Protein AF-A0A1Q3B4V0-F1 (afdb_monomer)

Secondary structure (DSSP, 8-state):
-HHHHHHHHHTT-PPPHHHHHHHHHHTS-GGGHHHHHHHHHHS-TTT--HHHHHHHHHHHHHHHHHHHHHHHHHHHHHHHHHHHHHHHHHHHHHHHH----PPP---S--PPPBPTTT--BS--GGG-HHHHHHHHHHHHHHSSTTSS-----------------------GGG--------------HHHHHHHHHHHHHHHHHHHHHHHHHHHHHHHHHHHHHHHHHHHHHHHHHHHHHHHHHHHHHHHHHHHHHHHHHHHHHHHHHHHHHHHHHHHHHHHHHHHHHHHHHHHHHHTSPPTT---STT------

Structure (mmCIF, N/CA/C/O backbone):
data_AF-A0A1Q3B4V0-F1
#
_entry.id   AF-A0A1Q3B4V0-F1
#
loop_
_atom_site.group_PDB
_atom_site.id
_atom_site.type_symbol
_atom_site.label_atom_id
_atom_site.label_alt_id
_atom_site.label_comp_id
_atom_site.label_asym_id
_atom_site.label_entity_id
_atom_site.label_seq_id
_atom_site.pdbx_PDB_ins_code
_atom_site.Cartn_x
_atom_site.Cartn_y
_atom_site.Cartn_z
_atom_site.occupancy
_atom_site.B_iso_or_equiv
_atom_site.auth_seq_id
_atom_site.auth_comp_id
_atom_site.auth_asym_id
_atom_site.auth_atom_id
_atom_site.pdbx_PDB_model_num
ATOM 1 N N . LEU A 1 1 ? -10.890 -3.762 -3.004 1.00 59.53 1 LEU A N 1
ATOM 2 C CA . LEU A 1 1 ? -12.228 -3.570 -3.620 1.00 59.53 1 LEU A CA 1
ATOM 3 C C . LEU A 1 1 ? -13.335 -4.124 -2.730 1.00 59.53 1 LEU A C 1
ATOM 5 O O . LEU A 1 1 ? -14.134 -3.330 -2.264 1.00 59.53 1 LEU A O 1
ATOM 9 N N . THR A 1 2 ? -13.318 -5.411 -2.382 1.00 61.09 2 THR A N 1
ATOM 10 C CA . THR A 1 2 ? -14.276 -6.068 -1.464 1.00 61.09 2 THR A CA 1
ATOM 11 C C . THR A 1 2 ? -14.479 -5.337 -0.129 1.00 61.09 2 THR A C 1
ATOM 13 O O . THR A 1 2 ? -15.616 -5.094 0.262 1.00 61.09 2 THR A O 1
ATOM 16 N N . THR A 1 3 ? -13.410 -4.876 0.529 1.00 64.12 3 THR A N 1
ATOM 17 C CA . THR A 1 3 ? -13.496 -4.108 1.791 1.00 64.12 3 THR A CA 1
ATOM 18 C C . THR A 1 3 ? -14.194 -2.753 1.626 1.00 64.12 3 THR A C 1
ATOM 20 O O . THR A 1 3 ? -14.969 -2.344 2.488 1.00 64.12 3 THR A O 1
ATOM 23 N N . ILE A 1 4 ? -13.966 -2.076 0.496 1.00 63.94 4 ILE A N 1
ATOM 24 C CA . ILE A 1 4 ? -14.553 -0.764 0.166 1.00 63.94 4 ILE A CA 1
ATOM 25 C C . ILE A 1 4 ? -16.027 -0.931 -0.227 1.00 63.94 4 ILE A C 1
ATOM 27 O O . ILE A 1 4 ? -16.887 -0.167 0.194 1.00 63.94 4 ILE A O 1
ATOM 31 N N . THR A 1 5 ? -16.356 -1.970 -0.996 1.00 62.16 5 THR A N 1
ATOM 32 C CA . THR A 1 5 ? -17.739 -2.266 -1.389 1.00 62.16 5 THR A CA 1
ATOM 33 C C . THR A 1 5 ? -18.596 -2.675 -0.186 1.00 62.16 5 THR A C 1
ATOM 35 O O . THR A 1 5 ? -19.752 -2.271 -0.101 1.00 62.16 5 THR A O 1
ATOM 38 N N . ASN A 1 6 ? -18.033 -3.419 0.772 1.00 65.56 6 ASN A N 1
ATOM 39 C CA . ASN A 1 6 ? -18.737 -3.821 1.994 1.00 65.56 6 ASN A CA 1
ATOM 40 C C . ASN A 1 6 ? -18.972 -2.641 2.948 1.00 65.56 6 ASN A C 1
ATOM 42 O O . ASN A 1 6 ? -20.070 -2.487 3.475 1.00 65.56 6 ASN A O 1
ATOM 46 N N . SER A 1 7 ? -17.985 -1.756 3.107 1.00 63.72 7 SER A N 1
ATOM 47 C CA . SER A 1 7 ? -18.151 -0.525 3.895 1.00 63.72 7 SER A CA 1
ATOM 48 C C . SER A 1 7 ? -19.153 0.451 3.259 1.00 63.72 7 SER A C 1
ATOM 50 O O . SER A 1 7 ? -19.937 1.066 3.974 1.00 63.72 7 SER A O 1
ATOM 52 N N . LEU A 1 8 ? -19.223 0.531 1.924 1.00 59.25 8 LEU A N 1
ATOM 53 C CA . LEU A 1 8 ? -20.238 1.326 1.214 1.00 59.25 8 LEU A CA 1
ATOM 54 C C . LEU A 1 8 ? -21.662 0.756 1.339 1.00 59.25 8 LEU A C 1
ATOM 56 O O . LEU A 1 8 ? -22.613 1.529 1.462 1.00 59.25 8 LEU A O 1
ATOM 60 N N . LYS A 1 9 ? -21.818 -0.575 1.366 1.00 64.94 9 LYS A N 1
ATOM 61 C CA . LYS A 1 9 ? -23.112 -1.228 1.638 1.00 64.94 9 LYS A CA 1
ATOM 62 C C . LYS A 1 9 ? -23.627 -0.913 3.047 1.00 64.94 9 LYS A C 1
ATOM 64 O O . LYS A 1 9 ? -24.813 -0.637 3.198 1.00 64.94 9 LYS A O 1
ATOM 69 N N . ASN A 1 10 ? -22.737 -0.861 4.040 1.00 64.75 10 ASN A N 1
ATOM 70 C CA . ASN A 1 10 ? -23.080 -0.473 5.416 1.00 64.75 10 ASN A CA 1
ATOM 71 C C . ASN A 1 10 ? -23.517 1.001 5.539 1.00 64.75 10 ASN A C 1
ATOM 73 O O . ASN A 1 10 ? -24.200 1.360 6.491 1.00 64.75 10 ASN A O 1
ATOM 77 N N . LEU A 1 11 ? -23.174 1.843 4.557 1.00 69.44 11 LEU A N 1
ATOM 78 C CA . LEU A 1 11 ? -23.573 3.254 4.450 1.00 69.44 11 LEU A CA 1
ATOM 79 C C . LEU A 1 11 ? -24.862 3.459 3.619 1.00 69.44 11 LEU A C 1
ATOM 81 O O . LEU A 1 11 ? -25.113 4.562 3.135 1.00 69.44 11 LEU A O 1
ATOM 85 N N . ALA A 1 12 ? -25.656 2.399 3.410 1.00 58.06 12 ALA A N 1
ATOM 86 C CA . ALA A 1 12 ? -26.905 2.379 2.631 1.00 58.06 12 ALA A CA 1
ATOM 87 C C . ALA A 1 12 ? -26.779 2.766 1.139 1.00 58.06 12 ALA A C 1
ATOM 89 O O . ALA A 1 12 ? -27.782 2.986 0.462 1.00 58.06 12 ALA A O 1
ATOM 90 N N . LYS A 1 13 ? -25.560 2.802 0.582 1.00 63.62 13 LYS A N 1
ATOM 91 C CA . LYS A 1 13 ? -25.323 2.995 -0.857 1.00 63.62 13 LYS A CA 1
ATOM 92 C C . LYS A 1 13 ? -24.984 1.654 -1.507 1.00 63.62 13 LYS A C 1
ATOM 94 O O . LYS A 1 13 ? -23.824 1.243 -1.536 1.00 63.62 13 LYS A O 1
ATOM 99 N N . SER A 1 14 ? -25.990 0.959 -2.038 1.00 64.06 14 SER A N 1
ATOM 100 C CA . SER A 1 14 ? -25.775 -0.262 -2.822 1.00 64.06 14 SER A CA 1
ATOM 101 C C . SER A 1 14 ? -25.495 0.075 -4.286 1.00 64.06 14 SER A C 1
ATOM 103 O O . SER A 1 14 ? -26.326 0.696 -4.945 1.00 64.06 14 SER A O 1
ATOM 105 N N . TYR A 1 15 ? -24.354 -0.369 -4.806 1.00 72.12 15 TYR A N 1
ATOM 106 C CA . TYR A 1 15 ? -24.035 -0.266 -6.230 1.00 72.12 15 TYR A CA 1
ATOM 107 C C . TYR A 1 15 ? -24.471 -1.541 -6.963 1.00 72.12 15 TYR A C 1
ATOM 109 O O . TYR A 1 15 ? -24.133 -2.634 -6.494 1.00 72.12 15 TYR A O 1
ATOM 117 N N . PRO A 1 16 ? -25.175 -1.441 -8.104 1.00 80.56 16 PRO A N 1
ATOM 118 C CA . PRO A 1 16 ? -25.457 -2.602 -8.939 1.00 80.56 16 PRO A CA 1
ATOM 119 C C . PRO A 1 16 ? -24.158 -3.147 -9.551 1.00 80.56 16 PRO A C 1
ATOM 121 O O . PRO A 1 16 ? -23.232 -2.389 -9.856 1.00 80.56 16 PRO A O 1
ATOM 124 N N . ASN A 1 17 ? -24.087 -4.465 -9.764 1.00 79.31 17 ASN A N 1
ATOM 125 C CA . ASN A 1 17 ? -22.879 -5.147 -10.258 1.00 79.31 17 ASN A CA 1
ATOM 126 C C . ASN A 1 17 ? -22.325 -4.521 -11.548 1.00 79.31 17 ASN A C 1
ATOM 128 O O . ASN A 1 17 ? -21.118 -4.338 -11.679 1.00 79.31 17 ASN A O 1
ATOM 132 N N . GLN A 1 18 ? -23.209 -4.094 -12.448 1.00 82.62 18 GLN A N 1
ATOM 133 C CA . GLN A 1 18 ? -22.852 -3.418 -13.694 1.00 82.62 18 GLN A CA 1
ATOM 134 C C . GLN A 1 18 ? -22.050 -2.120 -13.475 1.00 82.62 18 GLN A C 1
ATOM 136 O O . GLN A 1 18 ? -21.115 -1.821 -14.221 1.00 82.62 18 GLN A O 1
ATOM 141 N N . GLU A 1 19 ? -22.388 -1.330 -12.452 1.00 81.19 19 GLU A N 1
ATOM 142 C CA . GLU A 1 19 ? -21.649 -0.104 -12.134 1.00 81.19 19 GLU A CA 1
ATOM 143 C C . GLU A 1 19 ? -20.285 -0.402 -11.516 1.00 81.19 19 GLU A C 1
ATOM 145 O O . GLU A 1 19 ? -19.311 0.290 -11.819 1.00 81.19 19 GLU A O 1
ATOM 150 N N . LEU A 1 20 ? -20.197 -1.446 -10.689 1.00 82.75 20 LEU A N 1
ATOM 151 C CA . LEU A 1 20 ? -18.931 -1.891 -10.110 1.00 82.75 20 LEU A CA 1
ATOM 152 C C . LEU A 1 20 ? -17.969 -2.366 -11.200 1.00 82.75 20 LEU A C 1
ATOM 154 O O . LEU A 1 20 ? -16.827 -1.913 -11.233 1.00 82.75 20 LEU A O 1
ATOM 158 N N . VAL A 1 21 ? -18.446 -3.195 -12.131 1.00 84.69 21 VAL A N 1
ATOM 159 C CA . VAL A 1 21 ? -17.671 -3.678 -13.284 1.00 84.69 21 VAL A CA 1
ATOM 160 C C . VAL A 1 21 ? -17.135 -2.502 -14.109 1.00 84.69 21 VAL A C 1
ATOM 162 O O . VAL A 1 21 ? -15.931 -2.414 -14.348 1.00 84.69 21 VAL A O 1
ATOM 165 N N . ARG A 1 22 ? -17.989 -1.530 -14.460 1.00 86.00 22 ARG A N 1
ATOM 166 C CA . ARG A 1 22 ? -17.574 -0.338 -15.223 1.00 86.00 22 ARG A CA 1
ATOM 167 C C . ARG A 1 22 ? -16.579 0.550 -14.482 1.00 86.00 22 ARG A C 1
ATOM 169 O O . ARG A 1 22 ? -15.702 1.133 -15.117 1.00 86.00 22 ARG A O 1
ATOM 176 N N . LYS A 1 23 ? -16.727 0.708 -13.163 1.00 86.31 23 LYS A N 1
ATOM 177 C CA . LYS A 1 23 ? -15.775 1.481 -12.351 1.00 86.31 23 LYS A CA 1
ATOM 178 C C . LYS A 1 23 ? -14.422 0.785 -12.274 1.00 86.31 23 LYS A C 1
ATOM 180 O O . LYS A 1 23 ? -13.410 1.453 -12.423 1.00 86.31 23 LYS A O 1
ATOM 185 N N . ILE A 1 24 ? -14.404 -0.536 -12.102 1.00 87.38 24 ILE A N 1
ATOM 186 C CA . ILE A 1 24 ? -13.163 -1.317 -12.063 1.00 87.38 24 ILE A CA 1
ATOM 187 C C . ILE A 1 24 ? -12.416 -1.197 -13.391 1.00 87.38 24 ILE A C 1
ATOM 189 O O . ILE A 1 24 ? -11.238 -0.858 -13.377 1.00 87.38 24 ILE A O 1
ATOM 193 N N . LEU A 1 25 ? -13.102 -1.390 -14.524 1.00 86.94 25 LEU A N 1
ATOM 194 C CA . LEU A 1 25 ? -12.487 -1.278 -15.851 1.00 86.94 25 LEU A CA 1
ATOM 195 C C . LEU A 1 25 ? -11.927 0.129 -16.120 1.00 86.94 25 LEU A C 1
ATOM 197 O O . LEU A 1 25 ? -10.823 0.255 -16.641 1.00 86.94 25 LEU A O 1
ATOM 201 N N . ARG A 1 26 ? -12.627 1.189 -15.686 1.00 87.69 26 ARG A N 1
ATOM 202 C CA . ARG A 1 26 ? -12.148 2.582 -15.799 1.00 87.69 26 ARG A CA 1
ATOM 203 C C . ARG A 1 26 ? -10.939 2.911 -14.924 1.00 87.69 26 ARG A C 1
ATOM 205 O O . ARG A 1 26 ? -10.230 3.867 -15.222 1.00 87.69 26 ARG A O 1
ATOM 212 N N . CYS A 1 27 ? -10.721 2.170 -13.842 1.00 88.31 27 CYS A N 1
ATOM 213 C CA . CYS A 1 27 ? -9.589 2.381 -12.942 1.00 88.31 27 CYS A CA 1
ATOM 214 C C . CYS A 1 27 ? -8.322 1.625 -13.374 1.00 88.31 27 CYS A C 1
ATOM 216 O O . CYS A 1 27 ? -7.297 1.755 -12.704 1.00 88.31 27 CYS A O 1
ATOM 218 N N . LEU A 1 28 ? -8.367 0.834 -14.454 1.00 89.44 28 LEU A N 1
ATOM 219 C CA . LEU A 1 28 ? -7.202 0.090 -14.929 1.00 89.44 28 LEU A CA 1
ATOM 220 C C . LEU A 1 28 ? -6.195 0.999 -15.671 1.00 89.44 28 LEU A C 1
ATOM 222 O O . LEU A 1 28 ? -6.599 1.952 -16.343 1.00 89.44 28 LEU A O 1
ATOM 226 N N . PRO A 1 29 ? -4.879 0.716 -15.584 1.00 88.56 29 PRO A N 1
ATOM 227 C CA . PRO A 1 29 ? -3.848 1.459 -16.312 1.00 88.56 29 PRO A CA 1
ATOM 228 C C . PRO A 1 29 ? -4.009 1.373 -17.837 1.00 88.56 29 PRO A C 1
ATOM 230 O O . PRO A 1 29 ? -4.532 0.394 -18.359 1.00 88.56 29 PRO A O 1
ATOM 233 N N . LYS A 1 30 ? -3.447 2.336 -18.582 1.00 87.38 30 LYS A N 1
ATOM 234 C CA . LYS A 1 30 ? -3.493 2.359 -20.064 1.00 87.38 30 LYS A CA 1
ATOM 235 C C . LYS A 1 30 ? -2.903 1.110 -20.737 1.00 87.38 30 LYS A C 1
ATOM 237 O O . LYS A 1 30 ? -3.297 0.767 -21.843 1.00 87.38 30 LYS A O 1
ATOM 242 N N . SER A 1 31 ? -1.981 0.402 -20.085 1.00 86.00 31 SER A N 1
ATOM 243 C CA . SER A 1 31 ? -1.453 -0.871 -20.598 1.00 86.00 31 SER A CA 1
ATOM 244 C C . SER A 1 31 ? -2.511 -1.980 -20.675 1.00 86.00 31 SER A C 1
ATOM 246 O O . SER A 1 31 ? -2.318 -2.960 -21.386 1.00 86.00 31 SER A O 1
ATOM 248 N N . TRP A 1 32 ? -3.646 -1.819 -19.989 1.00 91.62 32 TRP A N 1
ATOM 249 C CA . TRP A 1 32 ? -4.755 -2.770 -19.972 1.00 91.62 32 TRP A CA 1
ATOM 250 C C . TRP A 1 32 ? -5.828 -2.476 -21.019 1.00 91.62 32 TRP A C 1
ATOM 252 O O . TRP A 1 32 ? -6.762 -3.264 -21.145 1.00 91.62 32 TRP A O 1
ATOM 262 N N . THR A 1 33 ? -5.708 -1.389 -21.789 1.00 87.56 33 THR A N 1
ATOM 263 C CA . THR A 1 33 ? -6.709 -0.989 -22.789 1.00 87.56 33 THR A CA 1
ATOM 264 C C . THR A 1 33 ? -7.088 -2.119 -23.757 1.00 87.56 33 THR A C 1
ATOM 266 O O . THR A 1 33 ? -8.285 -2.359 -23.884 1.00 87.56 33 THR A O 1
ATOM 269 N N . PRO A 1 34 ? -6.154 -2.909 -24.334 1.00 89.38 34 PRO A N 1
ATOM 270 C CA . PRO A 1 34 ? -6.526 -4.024 -25.214 1.00 89.38 34 PRO A CA 1
ATOM 271 C C . PRO A 1 34 ? -7.389 -5.083 -24.514 1.00 89.38 34 PRO A C 1
ATOM 273 O O . PRO A 1 34 ? -8.316 -5.637 -25.100 1.00 89.38 34 PRO A O 1
ATOM 276 N N . LYS A 1 35 ? -7.110 -5.351 -23.232 1.00 87.50 35 LYS A N 1
ATOM 277 C CA . LYS A 1 35 ? -7.861 -6.325 -22.434 1.00 87.50 35 LYS A CA 1
ATOM 278 C C . LYS A 1 35 ? -9.234 -5.791 -22.031 1.00 87.50 35 LYS A C 1
ATOM 280 O O . LYS A 1 35 ? -10.185 -6.564 -22.007 1.00 87.50 35 LYS A O 1
ATOM 285 N N . VAL A 1 36 ? -9.334 -4.496 -21.725 1.00 88.94 36 VAL A N 1
ATOM 286 C CA . VAL A 1 36 ? -10.605 -3.818 -21.434 1.00 88.94 36 VAL A CA 1
ATOM 287 C C . VAL A 1 36 ? -11.505 -3.844 -22.667 1.00 88.94 36 VAL A C 1
ATOM 289 O O . VAL A 1 36 ? -12.625 -4.328 -22.560 1.00 88.94 36 VAL A O 1
ATOM 292 N N . THR A 1 37 ? -10.993 -3.449 -23.836 1.00 88.50 37 THR A N 1
ATOM 293 C CA . THR A 1 37 ? -11.736 -3.483 -25.105 1.00 88.50 37 THR A CA 1
ATOM 294 C C . THR A 1 37 ? -12.231 -4.891 -25.430 1.00 88.50 37 THR A C 1
ATOM 296 O O . THR A 1 37 ? -13.417 -5.077 -25.667 1.00 88.50 37 THR A O 1
ATOM 299 N N . ALA A 1 38 ? -11.378 -5.914 -25.310 1.00 88.44 38 ALA A N 1
ATOM 300 C CA . ALA A 1 38 ? -11.793 -7.298 -25.541 1.00 88.44 38 ALA A CA 1
ATOM 301 C C . ALA A 1 38 ? -12.885 -7.784 -24.564 1.00 88.44 38 ALA A C 1
ATOM 303 O O . ALA A 1 38 ? -13.716 -8.612 -24.926 1.00 88.44 38 ALA A O 1
ATOM 304 N N . ILE A 1 39 ? -12.892 -7.304 -23.314 1.00 87.31 39 ILE A N 1
ATOM 305 C CA . ILE A 1 39 ? -13.941 -7.638 -22.336 1.00 87.31 39 ILE A CA 1
ATOM 306 C C . ILE A 1 39 ? -15.250 -6.920 -22.678 1.00 87.31 39 ILE A C 1
ATOM 308 O O . ILE A 1 39 ? -16.308 -7.534 -22.565 1.00 87.31 39 ILE A O 1
ATOM 312 N N . GLU A 1 40 ? -15.174 -5.654 -23.090 1.00 86.69 40 GLU A N 1
ATOM 313 C CA . GLU A 1 40 ? -16.330 -4.851 -23.503 1.00 86.69 40 GLU A CA 1
ATOM 314 C C . GLU A 1 40 ? -16.964 -5.364 -24.805 1.00 86.69 40 GLU A C 1
ATOM 316 O O . GLU A 1 40 ? -18.181 -5.302 -24.945 1.00 86.69 40 GLU A O 1
ATOM 321 N N . GLU A 1 41 ? -16.167 -5.919 -25.722 1.00 86.62 41 GLU A N 1
ATOM 322 C CA . GLU A 1 41 ? -16.636 -6.515 -26.980 1.00 86.62 41 GLU A CA 1
ATOM 323 C C . GLU A 1 41 ? -17.196 -7.933 -26.802 1.00 86.62 41 GLU A C 1
ATOM 325 O O . GLU A 1 41 ? -18.166 -8.306 -27.457 1.00 86.62 41 GLU A O 1
ATOM 330 N N . ALA A 1 42 ? -16.592 -8.746 -25.928 1.00 84.44 42 ALA A N 1
ATOM 331 C CA . ALA A 1 42 ? -16.952 -10.159 -25.801 1.00 84.44 42 ALA A CA 1
ATOM 332 C C . ALA A 1 42 ? -18.094 -10.431 -24.812 1.00 84.44 42 ALA A C 1
ATOM 334 O O . ALA A 1 42 ? -18.656 -11.530 -24.829 1.00 84.44 42 ALA A O 1
ATOM 335 N N . LYS A 1 43 ? -18.390 -9.507 -23.885 1.00 82.31 43 LYS A N 1
ATOM 336 C CA . LYS A 1 43 ? -19.347 -9.750 -22.797 1.00 82.31 43 LYS A CA 1
ATOM 337 C C . LYS A 1 43 ? -20.181 -8.521 -22.458 1.00 82.31 43 LYS A C 1
ATOM 339 O O . LYS A 1 43 ? -19.656 -7.430 -22.254 1.00 82.31 43 LYS A O 1
ATOM 344 N N . ASP A 1 44 ? -21.472 -8.745 -22.230 1.00 81.94 44 ASP A N 1
ATOM 345 C CA . ASP A 1 44 ? -22.359 -7.723 -21.684 1.00 81.94 44 ASP A CA 1
ATOM 346 C C . ASP A 1 44 ? -21.999 -7.392 -20.226 1.00 81.94 44 ASP A C 1
ATOM 348 O O . ASP A 1 44 ? -22.110 -8.208 -19.307 1.00 81.94 44 ASP A O 1
ATOM 352 N N . LEU A 1 45 ? -21.596 -6.141 -19.985 1.00 79.44 45 LEU A N 1
ATOM 353 C CA . LEU A 1 45 ? -21.177 -5.662 -18.659 1.00 79.44 45 LEU A CA 1
ATOM 354 C C . LEU A 1 45 ? -22.307 -5.697 -17.609 1.00 79.44 45 LEU A C 1
ATOM 356 O O . LEU A 1 45 ? -22.037 -5.580 -16.415 1.00 79.44 45 LEU A O 1
ATOM 360 N N . SER A 1 46 ? -23.570 -5.806 -18.037 1.00 73.94 46 SER A N 1
ATOM 361 C CA . SER A 1 46 ? -24.746 -5.968 -17.167 1.00 73.94 46 SER A CA 1
ATOM 362 C C . SER A 1 46 ? -24.910 -7.385 -16.623 1.00 73.94 46 SER A C 1
ATOM 364 O O . SER A 1 46 ? -25.487 -7.540 -15.549 1.00 73.94 46 SER A O 1
ATOM 366 N N . THR A 1 47 ? -24.413 -8.402 -17.331 1.00 83.06 47 THR A N 1
ATOM 367 C CA . THR A 1 47 ? -24.594 -9.820 -16.980 1.00 83.06 47 THR A CA 1
ATOM 368 C C . THR A 1 47 ? -23.318 -10.471 -16.453 1.00 83.06 47 THR A C 1
ATOM 370 O O . THR A 1 47 ? -23.372 -11.589 -15.945 1.00 83.06 47 THR A O 1
ATOM 373 N N . LEU A 1 48 ? -22.171 -9.790 -16.551 1.00 82.06 48 LEU A N 1
ATOM 374 C CA . LEU A 1 48 ? -20.869 -10.308 -16.138 1.00 82.06 48 LEU A CA 1
ATOM 375 C C . LEU A 1 48 ? -20.748 -10.427 -14.602 1.00 82.06 48 LEU A C 1
ATOM 377 O O . LEU A 1 48 ? -20.770 -9.401 -13.912 1.00 82.06 48 LEU A O 1
ATOM 381 N N . PRO A 1 49 ? -20.539 -11.640 -14.047 1.00 85.88 49 PRO A N 1
ATOM 382 C CA . PRO A 1 49 ? -20.246 -11.813 -12.628 1.00 85.88 49 PRO A CA 1
ATOM 383 C C . PRO A 1 49 ? -18.906 -11.172 -12.258 1.00 85.88 49 PRO A C 1
ATOM 385 O O . PRO A 1 49 ? -17.911 -11.299 -12.982 1.00 85.88 49 PRO A O 1
ATOM 388 N N . LEU A 1 50 ? -18.862 -10.511 -11.102 1.00 83.06 50 LEU A N 1
ATOM 389 C CA . LEU A 1 50 ? -17.685 -9.771 -10.646 1.00 83.06 50 LEU A CA 1
ATOM 390 C C . LEU A 1 50 ? -16.483 -10.696 -10.410 1.00 83.06 50 LEU A C 1
ATOM 392 O O . LEU A 1 50 ? -15.346 -10.344 -10.720 1.00 83.06 50 LEU A O 1
ATOM 396 N N . GLU A 1 51 ? -16.738 -11.898 -9.909 1.00 82.69 51 GLU A N 1
ATOM 397 C CA . GLU A 1 51 ? -15.740 -12.934 -9.657 1.00 82.69 51 GLU A CA 1
ATOM 398 C C . GLU A 1 51 ? -15.066 -13.369 -10.961 1.00 82.69 51 GLU A C 1
ATOM 400 O O . GLU A 1 51 ? -13.847 -13.538 -11.015 1.00 82.69 51 GLU A O 1
ATOM 405 N N . GLN A 1 52 ? -15.844 -13.478 -12.042 1.00 85.62 52 GLN A N 1
ATOM 406 C CA . GLN A 1 52 ? -15.327 -13.846 -13.356 1.00 85.62 52 GLN A CA 1
ATOM 407 C C . GLN A 1 52 ? -14.462 -12.726 -13.955 1.00 85.62 52 GLN A C 1
ATOM 409 O O . GLN A 1 52 ? -13.431 -13.007 -14.571 1.00 85.62 52 GLN A O 1
ATOM 414 N N . LEU A 1 53 ? -14.851 -11.461 -13.752 1.00 88.44 53 LEU A N 1
ATOM 415 C CA . LEU A 1 53 ? -14.041 -10.305 -14.145 1.00 88.44 53 LEU A CA 1
ATOM 416 C C . LEU A 1 53 ? -12.706 -10.291 -13.392 1.00 88.44 53 LEU A C 1
ATOM 418 O O . LEU A 1 53 ? -11.650 -10.213 -14.016 1.00 88.44 53 LEU A O 1
ATOM 422 N N . LEU A 1 54 ? -12.748 -10.394 -12.062 1.00 87.31 54 LEU A N 1
ATOM 423 C CA . LEU A 1 54 ? -11.554 -10.390 -11.214 1.00 87.31 54 LEU A CA 1
ATOM 424 C C . LEU A 1 54 ? -10.613 -11.548 -11.562 1.00 87.31 54 LEU A C 1
ATOM 426 O O . LEU A 1 54 ? -9.406 -11.334 -11.667 1.00 87.31 54 LEU A O 1
ATOM 430 N N . GLY A 1 55 ? -11.160 -12.741 -11.822 1.00 89.25 55 GLY A N 1
ATOM 431 C CA . GLY A 1 55 ? -10.392 -13.886 -12.307 1.00 89.25 55 GLY A CA 1
ATOM 432 C C . GLY A 1 55 ? -9.678 -13.585 -13.625 1.00 89.25 55 GLY A C 1
ATOM 433 O O . GLY A 1 55 ? -8.464 -13.755 -13.722 1.00 89.25 55 GLY A O 1
ATOM 434 N N . SER A 1 56 ? -10.393 -13.043 -14.618 1.00 88.00 56 SER A N 1
ATOM 435 C CA . SER A 1 56 ? -9.786 -12.678 -15.905 1.00 88.00 56 SER A CA 1
ATOM 436 C C . SER A 1 56 ? -8.711 -11.594 -15.779 1.00 88.00 56 SER A C 1
ATOM 438 O O . SER A 1 56 ? -7.765 -11.600 -16.573 1.00 88.00 56 SER A O 1
ATOM 440 N N . LEU A 1 57 ? -8.865 -10.647 -14.849 1.00 90.50 57 LEU A N 1
ATOM 441 C CA . LEU A 1 57 ? -7.874 -9.600 -14.614 1.00 90.50 57 LEU A CA 1
ATOM 442 C C . LEU A 1 57 ? -6.613 -10.182 -13.958 1.00 90.50 57 LEU A C 1
ATOM 444 O O . LEU A 1 57 ? -5.520 -9.953 -14.466 1.00 90.50 57 LEU A O 1
ATOM 448 N N . MET A 1 58 ? -6.743 -11.013 -12.917 1.00 88.56 58 MET A N 1
ATOM 449 C CA . MET A 1 58 ? -5.589 -11.656 -12.265 1.00 88.56 58 MET A CA 1
ATOM 450 C C . MET A 1 58 ? -4.786 -12.553 -13.217 1.00 88.56 58 MET A C 1
ATOM 452 O O . MET A 1 58 ? -3.552 -12.548 -13.191 1.00 88.56 58 MET A O 1
ATOM 456 N N . THR A 1 59 ? -5.462 -13.302 -14.094 1.00 90.50 59 THR A N 1
ATOM 457 C CA . THR A 1 59 ? -4.772 -14.115 -15.105 1.00 90.50 59 THR A CA 1
ATOM 458 C C . THR A 1 59 ? -3.960 -13.233 -16.053 1.00 90.50 59 THR A C 1
ATOM 460 O O . THR A 1 59 ? -2.789 -13.516 -16.297 1.00 90.50 59 THR A O 1
ATOM 463 N N . HIS A 1 60 ? -4.547 -12.133 -16.535 1.00 88.25 60 HIS A N 1
ATOM 464 C CA . HIS A 1 60 ? -3.862 -11.196 -17.425 1.00 88.25 60 HIS A CA 1
ATOM 465 C C . HIS A 1 60 ? -2.649 -10.530 -16.752 1.00 88.25 60 HIS A C 1
ATOM 467 O O . HIS A 1 60 ? -1.577 -10.444 -17.353 1.00 88.25 60 HIS A O 1
ATOM 473 N N . GLU A 1 61 ? -2.781 -10.139 -15.481 1.00 89.75 61 GLU A N 1
ATOM 474 C CA . GLU A 1 61 ? -1.676 -9.586 -14.689 1.00 89.75 61 GLU A CA 1
ATOM 475 C C . GLU A 1 61 ? -0.490 -10.553 -14.619 1.00 89.75 61 GLU A C 1
ATOM 477 O O . GLU A 1 61 ? 0.661 -10.170 -14.837 1.00 89.75 61 GLU A O 1
ATOM 482 N N . THR A 1 62 ? -0.780 -11.828 -14.357 1.00 85.25 62 THR A N 1
ATOM 483 C CA . THR A 1 62 ? 0.241 -12.872 -14.244 1.00 85.25 62 THR A CA 1
ATOM 484 C C . THR A 1 62 ? 0.934 -13.101 -15.588 1.00 85.25 62 THR A C 1
ATOM 486 O O . THR A 1 62 ? 2.160 -13.203 -15.648 1.00 85.25 62 THR A O 1
ATOM 489 N N . THR A 1 63 ? 0.177 -13.119 -16.691 1.00 85.94 63 THR A N 1
ATOM 490 C CA . THR A 1 63 ? 0.753 -13.264 -18.037 1.00 85.94 63 THR A CA 1
ATOM 491 C C . THR A 1 63 ? 1.635 -12.081 -18.435 1.00 85.94 63 THR A C 1
ATOM 493 O O . THR A 1 63 ? 2.712 -12.296 -18.989 1.00 85.94 63 THR A O 1
ATOM 496 N N . MET A 1 64 ? 1.243 -10.850 -18.088 1.00 83.94 64 MET A N 1
ATOM 497 C CA . MET A 1 64 ? 2.053 -9.658 -18.348 1.00 83.94 64 MET A CA 1
ATOM 498 C C . MET A 1 64 ? 3.372 -9.681 -17.568 1.00 83.94 64 MET A C 1
ATOM 500 O O . MET A 1 64 ? 4.435 -9.517 -18.165 1.00 83.94 64 MET A O 1
ATOM 504 N N . LYS A 1 65 ? 3.328 -9.983 -16.263 1.00 82.44 65 LYS A N 1
ATOM 505 C CA . LYS A 1 65 ? 4.532 -10.103 -15.418 1.00 82.44 65 LYS A CA 1
ATOM 506 C C . LYS A 1 65 ? 5.491 -11.191 -15.907 1.00 82.44 65 LYS A C 1
ATOM 508 O O . LYS A 1 65 ? 6.710 -11.047 -15.797 1.00 82.44 65 LYS A O 1
ATOM 513 N N . ASN A 1 66 ? 4.967 -12.283 -16.460 1.00 77.88 66 ASN A N 1
ATOM 514 C CA . ASN A 1 66 ? 5.794 -13.336 -17.045 1.00 77.88 66 ASN A CA 1
ATOM 515 C C . ASN A 1 66 ? 6.469 -12.876 -18.345 1.00 77.88 66 ASN A C 1
ATOM 517 O O . ASN A 1 66 ? 7.661 -13.127 -18.523 1.00 77.88 66 ASN A O 1
ATOM 521 N N . HIS A 1 67 ? 5.749 -12.167 -19.220 1.00 75.75 67 HIS A N 1
ATOM 522 C CA . HIS A 1 67 ? 6.315 -11.634 -20.461 1.00 75.75 67 HIS A CA 1
ATOM 523 C C . HIS A 1 67 ? 7.401 -10.583 -20.189 1.00 75.75 67 HIS A C 1
ATOM 525 O O . HIS A 1 67 ? 8.485 -10.663 -20.764 1.00 75.75 67 HIS A O 1
ATOM 531 N N . GLU A 1 68 ? 7.169 -9.667 -19.242 1.00 75.88 68 GLU A N 1
ATOM 532 C CA . GLU A 1 68 ? 8.169 -8.681 -18.808 1.00 75.88 68 GLU A CA 1
ATOM 533 C C . GLU A 1 68 ? 9.445 -9.357 -18.284 1.00 75.88 68 GLU A C 1
ATOM 535 O O . GLU A 1 68 ? 10.552 -9.007 -18.694 1.00 75.88 68 GLU A O 1
ATOM 540 N N . ASN A 1 69 ? 9.314 -10.389 -17.444 1.00 70.19 69 ASN A N 1
ATOM 541 C CA . ASN A 1 69 ? 10.465 -11.137 -16.931 1.00 70.19 69 ASN A CA 1
ATOM 542 C C . ASN A 1 69 ? 11.259 -11.858 -18.032 1.00 70.19 69 ASN A C 1
ATOM 544 O O . ASN A 1 69 ? 12.490 -11.915 -17.970 1.00 70.19 69 ASN A O 1
ATOM 548 N N . VAL A 1 70 ? 10.585 -12.421 -19.038 1.00 74.06 70 VAL A N 1
ATOM 549 C CA . VAL A 1 70 ? 11.245 -13.080 -20.179 1.00 74.06 70 VAL A CA 1
ATOM 550 C C . VAL A 1 70 ? 11.978 -12.055 -21.045 1.00 74.06 70 VAL A C 1
ATOM 552 O O . VAL A 1 70 ? 13.126 -12.277 -21.437 1.00 74.06 70 VAL A O 1
ATOM 555 N N . GLU A 1 71 ? 11.361 -10.905 -21.297 1.00 71.50 71 GLU A N 1
ATOM 556 C CA . GLU A 1 71 ? 11.938 -9.855 -22.131 1.00 71.50 71 GLU A CA 1
ATOM 557 C C . GLU A 1 71 ? 13.150 -9.185 -21.465 1.00 71.50 71 GLU A C 1
ATOM 559 O O . GLU A 1 71 ? 14.174 -8.956 -22.115 1.00 71.50 71 GLU A O 1
ATOM 564 N N . VAL A 1 72 ? 13.086 -8.952 -20.149 1.00 73.88 72 VAL A N 1
ATOM 565 C CA . VAL A 1 72 ? 14.215 -8.459 -19.344 1.00 73.88 72 VAL A CA 1
ATOM 566 C C . VAL A 1 72 ? 15.372 -9.460 -19.361 1.00 73.88 72 VAL A C 1
ATOM 568 O O . VAL A 1 72 ? 16.520 -9.066 -19.573 1.00 73.88 72 VAL A O 1
ATOM 571 N N . LYS A 1 73 ? 15.098 -10.766 -19.228 1.00 71.19 73 LYS A N 1
ATOM 572 C CA . LYS A 1 73 ? 16.133 -11.810 -19.331 1.00 71.19 73 LYS A CA 1
ATOM 573 C C . LYS A 1 73 ? 16.799 -11.825 -20.710 1.00 71.19 73 LYS A C 1
ATOM 575 O O . LYS A 1 73 ? 18.025 -11.883 -20.780 1.00 71.19 73 LYS A O 1
ATOM 580 N N . LYS A 1 74 ? 16.025 -11.696 -21.793 1.00 75.81 74 LYS A N 1
ATOM 581 C CA . LYS A 1 74 ? 16.547 -11.660 -23.171 1.00 75.81 74 LYS A CA 1
ATOM 582 C C . LYS A 1 74 ? 17.411 -10.418 -23.428 1.00 75.81 74 LYS A C 1
ATOM 584 O O . LYS A 1 74 ? 18.502 -10.534 -23.989 1.00 75.81 74 LYS A O 1
ATOM 589 N N . LYS A 1 75 ? 16.977 -9.242 -22.957 1.00 76.88 75 LYS A N 1
ATOM 590 C CA . LYS A 1 75 ? 17.751 -7.988 -23.040 1.00 76.88 75 LYS A CA 1
ATOM 591 C C . LYS A 1 75 ? 19.056 -8.088 -22.245 1.00 76.88 75 LYS A C 1
ATOM 593 O O . LYS A 1 75 ? 20.119 -7.801 -22.795 1.00 76.88 75 LYS A O 1
ATOM 598 N N . ASN A 1 76 ? 19.008 -8.606 -21.017 1.00 73.06 76 ASN A N 1
ATOM 599 C CA . ASN A 1 76 ? 20.199 -8.825 -20.192 1.00 73.06 76 ASN A CA 1
ATOM 600 C C . ASN A 1 76 ? 21.178 -9.816 -20.838 1.00 73.06 76 ASN A C 1
ATOM 602 O O . ASN A 1 76 ? 22.382 -9.567 -20.850 1.00 73.06 76 ASN A O 1
ATOM 606 N N . GLN A 1 77 ? 20.681 -10.897 -21.444 1.00 77.75 77 GLN A N 1
ATOM 607 C CA . GLN A 1 77 ? 21.519 -11.861 -22.158 1.00 77.75 77 GLN A CA 1
ATOM 608 C C . GLN A 1 77 ? 22.218 -11.225 -23.369 1.00 77.75 77 GLN A C 1
ATOM 610 O O . GLN A 1 77 ? 23.423 -11.407 -23.542 1.00 77.75 77 GLN A O 1
ATOM 615 N N . SER A 1 78 ? 21.502 -10.410 -24.151 1.00 75.88 78 SER A N 1
ATOM 616 C CA . SER A 1 78 ? 22.086 -9.676 -25.282 1.00 75.88 78 SER A CA 1
ATOM 617 C C . SER A 1 78 ? 23.145 -8.650 -24.844 1.00 75.88 78 SER A C 1
ATOM 619 O O . SER A 1 78 ? 24.192 -8.525 -25.480 1.00 75.88 78 SER A O 1
ATOM 621 N N . LEU A 1 79 ? 22.935 -7.980 -23.704 1.00 80.94 79 LEU A N 1
ATOM 622 C CA . LEU A 1 79 ? 23.898 -7.047 -23.119 1.00 80.94 79 LEU A CA 1
ATOM 623 C C . LEU A 1 79 ? 25.172 -7.766 -22.648 1.00 80.94 79 LEU A C 1
ATOM 625 O O . LEU A 1 79 ? 26.275 -7.281 -22.897 1.00 80.94 79 LEU A O 1
ATOM 629 N N . LEU A 1 80 ? 25.040 -8.945 -22.028 1.00 78.75 80 LEU A N 1
ATOM 630 C CA . LEU A 1 80 ? 26.174 -9.801 -21.657 1.00 78.75 80 LEU A CA 1
ATOM 631 C C . LEU A 1 80 ? 26.969 -10.276 -22.887 1.00 78.75 80 LEU A C 1
ATOM 633 O O . LEU A 1 80 ? 28.200 -10.316 -22.849 1.00 78.75 80 LEU A O 1
ATOM 637 N N . GLU A 1 81 ? 26.289 -10.609 -23.987 1.00 82.38 81 GLU A N 1
ATOM 638 C CA . GLU A 1 81 ? 26.911 -10.986 -25.265 1.00 82.38 81 GLU A CA 1
ATOM 639 C C . GLU A 1 81 ? 27.776 -9.841 -25.825 1.00 82.38 81 GLU A C 1
ATOM 641 O O . GLU A 1 81 ? 28.937 -10.041 -26.196 1.00 82.38 81 GLU A O 1
ATOM 646 N N . LEU A 1 82 ? 27.231 -8.620 -25.824 1.00 80.06 82 LEU A N 1
ATOM 647 C CA . LEU A 1 82 ? 27.923 -7.395 -26.232 1.00 80.06 82 LEU A CA 1
ATOM 648 C C . LEU A 1 82 ? 29.117 -7.082 -25.325 1.00 80.06 82 LEU A C 1
ATOM 650 O O . LEU A 1 82 ? 30.206 -6.802 -25.827 1.00 80.06 82 LEU A O 1
ATOM 654 N N . GLN A 1 83 ? 28.966 -7.212 -24.004 1.00 78.56 83 GLN A N 1
ATOM 655 C CA . GLN A 1 83 ? 30.073 -7.038 -23.058 1.00 78.56 83 GLN A CA 1
ATOM 656 C C . GLN A 1 83 ? 31.212 -8.035 -23.314 1.00 78.56 83 GLN A C 1
ATOM 658 O O . GLN A 1 83 ? 32.379 -7.639 -23.328 1.00 78.56 83 GLN A O 1
ATOM 663 N N . ARG A 1 84 ? 30.908 -9.313 -23.595 1.00 82.00 84 ARG A N 1
ATOM 664 C CA . ARG A 1 84 ? 31.939 -10.303 -23.961 1.00 82.00 84 ARG A CA 1
ATOM 665 C C . ARG A 1 84 ? 32.659 -9.938 -25.257 1.00 82.00 84 ARG A C 1
ATOM 667 O O . ARG A 1 84 ? 33.874 -10.122 -25.333 1.00 82.00 84 ARG A O 1
ATOM 674 N N . LYS A 1 85 ? 31.939 -9.443 -26.271 1.00 85.62 85 LYS A N 1
ATOM 675 C CA . LYS A 1 85 ? 32.539 -8.996 -27.540 1.00 85.62 85 LYS A CA 1
ATOM 676 C C . LYS A 1 85 ? 33.485 -7.811 -27.317 1.00 85.62 85 LYS A C 1
ATOM 678 O O . LYS A 1 85 ? 34.616 -7.860 -27.787 1.00 85.62 85 LYS A O 1
ATOM 683 N N . ILE A 1 86 ? 33.083 -6.823 -26.516 1.00 80.56 86 ILE A N 1
ATOM 684 C CA . ILE A 1 86 ? 33.919 -5.657 -26.178 1.00 80.56 86 ILE A CA 1
ATOM 685 C C . ILE A 1 86 ? 35.191 -6.080 -25.428 1.00 80.56 86 ILE A C 1
ATOM 687 O O . ILE A 1 86 ? 36.285 -5.667 -25.800 1.00 80.56 86 ILE A O 1
ATOM 691 N N . VAL A 1 87 ? 35.088 -6.966 -24.429 1.00 83.94 87 VAL A N 1
ATOM 692 C CA . VAL A 1 87 ? 36.264 -7.466 -23.687 1.00 83.94 87 VAL A CA 1
ATOM 693 C C . VAL A 1 87 ? 37.236 -8.227 -24.597 1.00 83.94 87 VAL A C 1
ATOM 695 O O . VAL A 1 87 ? 38.448 -8.143 -24.401 1.00 83.94 87 VAL A O 1
ATOM 698 N N . LYS A 1 88 ? 36.737 -8.963 -25.600 1.00 78.69 88 LYS A N 1
ATOM 699 C CA . LYS A 1 88 ? 37.591 -9.638 -26.592 1.00 78.69 88 LYS A CA 1
ATOM 700 C C . LYS A 1 88 ? 38.361 -8.635 -27.452 1.00 78.69 88 LYS A C 1
ATOM 702 O O . LYS A 1 88 ? 39.562 -8.817 -27.621 1.00 78.69 88 LYS A O 1
ATOM 707 N N . VAL A 1 89 ? 37.700 -7.578 -27.927 1.00 77.06 89 VAL A N 1
ATOM 708 C CA . VAL A 1 89 ? 38.341 -6.510 -28.714 1.00 77.06 89 VAL A CA 1
ATOM 709 C C . VAL A 1 89 ? 39.390 -5.775 -27.875 1.00 77.06 89 VAL A C 1
ATOM 711 O O . VAL A 1 89 ? 40.538 -5.688 -28.297 1.00 77.06 89 VAL A O 1
ATOM 714 N N . MET A 1 90 ? 39.057 -5.378 -26.641 1.00 70.75 90 MET A N 1
ATOM 715 C CA . MET A 1 90 ? 40.010 -4.715 -25.738 1.00 70.75 90 MET A CA 1
ATOM 716 C C . MET A 1 90 ? 41.222 -5.596 -25.412 1.00 70.75 90 MET A C 1
ATOM 718 O O . MET A 1 90 ? 42.346 -5.105 -25.340 1.00 70.75 90 MET A O 1
ATOM 722 N N . LYS A 1 91 ? 41.026 -6.911 -25.231 1.00 72.12 91 LYS A N 1
ATOM 723 C CA . LYS A 1 91 ? 42.152 -7.839 -25.060 1.00 72.12 91 LYS A CA 1
ATOM 724 C C . LYS A 1 91 ? 43.031 -7.862 -26.305 1.00 72.12 91 LYS A C 1
ATOM 726 O O . LYS A 1 91 ? 44.243 -7.803 -26.156 1.00 72.12 91 LYS A O 1
ATOM 731 N N . MET A 1 92 ? 42.442 -7.921 -27.498 1.00 67.94 92 MET A N 1
ATOM 732 C CA . MET A 1 92 ? 43.178 -7.919 -28.765 1.00 67.94 92 MET A CA 1
ATOM 733 C C . MET A 1 92 ? 44.021 -6.644 -28.924 1.00 67.94 92 MET A C 1
ATOM 735 O O . MET A 1 92 ? 45.210 -6.734 -29.211 1.00 67.94 92 MET A O 1
ATOM 739 N N . GLU A 1 93 ? 43.460 -5.472 -28.617 1.00 64.12 93 GLU A N 1
ATOM 740 C CA . GLU A 1 93 ? 44.186 -4.191 -28.620 1.00 64.12 93 GLU A CA 1
ATOM 741 C C . GLU A 1 93 ? 45.320 -4.140 -27.579 1.00 64.12 93 GLU A C 1
ATOM 743 O O . GLU A 1 93 ? 46.402 -3.623 -27.856 1.00 64.12 93 GLU A O 1
ATOM 748 N N . MET A 1 94 ? 45.129 -4.748 -26.404 1.00 63.34 94 MET A N 1
ATOM 749 C CA . MET A 1 94 ? 46.152 -4.821 -25.352 1.00 63.34 94 MET A CA 1
ATOM 750 C C . MET A 1 94 ? 47.356 -5.702 -25.740 1.00 63.34 94 MET A C 1
ATOM 752 O O . MET A 1 94 ? 48.486 -5.418 -25.333 1.00 63.34 94 MET A O 1
ATOM 756 N N . TRP A 1 95 ? 47.147 -6.730 -26.572 1.00 55.00 95 TRP A N 1
ATOM 757 C CA . TRP A 1 95 ? 48.239 -7.506 -27.178 1.00 55.00 95 TRP A CA 1
ATOM 758 C C . TRP A 1 95 ? 49.013 -6.692 -28.225 1.00 55.00 95 TRP A C 1
ATOM 760 O O . TRP A 1 95 ? 50.231 -6.830 -28.315 1.00 55.00 95 TRP A O 1
ATOM 770 N N . HIS A 1 96 ? 48.345 -5.802 -28.966 1.00 59.34 96 HIS A N 1
ATOM 771 C CA . HIS A 1 96 ? 48.993 -4.933 -29.955 1.00 59.34 96 HIS A CA 1
ATOM 772 C C . HIS A 1 96 ? 49.799 -3.780 -29.327 1.00 59.34 96 HIS A C 1
ATOM 774 O O . HIS A 1 96 ? 50.780 -3.339 -29.924 1.00 59.34 96 HIS A O 1
ATOM 780 N N . LEU A 1 97 ? 49.456 -3.335 -28.111 1.00 53.47 97 LEU A N 1
ATOM 781 C CA . LEU A 1 97 ? 50.209 -2.305 -27.375 1.00 53.47 97 LEU A CA 1
ATOM 782 C C . LEU A 1 97 ? 51.415 -2.836 -26.574 1.00 53.47 97 LEU A C 1
ATOM 784 O O . LEU A 1 97 ? 52.240 -2.037 -26.135 1.00 53.47 97 LEU A O 1
ATOM 788 N N . SER A 1 98 ? 51.541 -4.154 -26.381 1.00 48.62 98 SER A N 1
ATOM 789 C CA . SER A 1 98 ? 52.563 -4.755 -25.503 1.00 48.62 98 SER A CA 1
ATOM 790 C C . SER A 1 98 ? 53.853 -5.196 -26.219 1.00 48.62 98 SER A C 1
ATOM 792 O O . SER A 1 98 ? 54.604 -6.008 -25.677 1.00 48.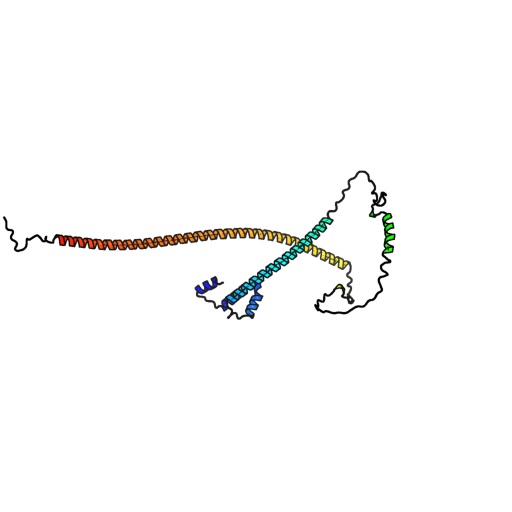62 98 SER A O 1
ATOM 794 N N . LEU A 1 99 ? 54.167 -4.670 -27.412 1.00 47.72 99 LEU A N 1
ATOM 795 C CA . LEU A 1 99 ? 55.512 -4.848 -27.981 1.00 47.72 99 LEU A CA 1
ATOM 796 C C . LEU A 1 99 ? 56.528 -4.037 -27.149 1.00 47.72 99 LEU A C 1
ATOM 798 O O . LEU A 1 99 ? 56.354 -2.822 -27.012 1.00 47.72 99 LEU A O 1
ATOM 802 N N . PRO A 1 100 ? 57.608 -4.642 -26.615 1.00 44.22 100 PRO A N 1
ATOM 803 C CA . PRO A 1 100 ? 58.613 -3.882 -25.889 1.00 44.22 100 PRO A CA 1
ATOM 804 C C . PRO A 1 100 ? 59.364 -2.968 -26.862 1.00 44.22 100 PRO A C 1
ATOM 806 O O . PRO A 1 100 ? 60.007 -3.439 -27.799 1.00 44.22 100 PRO A O 1
ATOM 809 N N . LYS A 1 101 ? 59.309 -1.653 -26.620 1.00 42.56 101 LYS A N 1
ATOM 810 C CA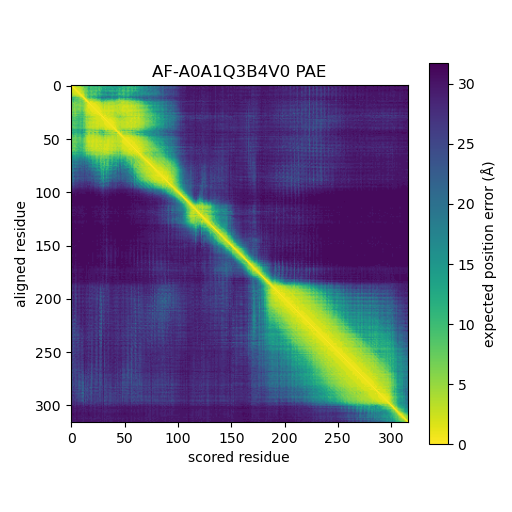 . LYS A 1 101 ? 60.251 -0.689 -27.201 1.00 42.56 101 LYS A CA 1
ATOM 811 C C . LYS A 1 101 ? 61.650 -1.036 -26.689 1.00 42.56 101 LYS A C 1
ATOM 813 O O . LYS A 1 101 ? 61.925 -0.866 -25.501 1.00 42.56 101 LYS A O 1
ATOM 818 N N . SER A 1 102 ? 62.517 -1.533 -27.567 1.00 36.72 102 SER A N 1
ATOM 819 C CA . SER A 1 102 ? 63.947 -1.659 -27.294 1.00 36.72 102 SER A CA 1
ATOM 820 C C . SER A 1 102 ? 64.521 -0.266 -27.040 1.00 36.72 102 SER A C 1
ATOM 822 O O . SER A 1 102 ? 64.450 0.598 -27.912 1.00 36.72 102 SER A O 1
ATOM 824 N N . LYS A 1 103 ? 65.041 -0.044 -25.832 1.00 36.25 103 LYS A N 1
ATOM 825 C CA . LYS A 1 103 ? 65.933 1.076 -25.542 1.00 36.25 103 LYS A CA 1
ATOM 826 C C . LYS A 1 103 ? 67.322 0.708 -26.046 1.00 36.25 103 LYS A C 1
ATOM 828 O O . LYS A 1 103 ? 67.810 -0.378 -25.737 1.00 36.25 103 LYS A O 1
ATOM 833 N N . ASP A 1 104 ? 67.915 1.612 -26.808 1.00 36.38 104 ASP A N 1
ATOM 834 C CA . ASP A 1 104 ? 69.333 1.593 -27.129 1.00 36.38 104 ASP A CA 1
ATOM 835 C C . ASP A 1 104 ? 70.142 1.799 -25.843 1.00 36.38 104 ASP A C 1
ATOM 837 O O . ASP A 1 104 ? 69.950 2.794 -25.147 1.00 36.38 104 ASP A O 1
ATOM 841 N N . GLU A 1 105 ? 71.040 0.866 -25.533 1.00 31.88 105 GLU A N 1
ATOM 842 C CA . GLU A 1 105 ? 72.212 1.136 -24.703 1.00 31.88 105 GLU A CA 1
ATOM 843 C C . GLU A 1 105 ? 73.346 0.174 -25.086 1.00 31.88 105 GLU A C 1
ATOM 845 O O . GLU A 1 105 ? 73.166 -1.023 -25.315 1.00 31.88 105 GLU A O 1
ATOM 850 N N . GLU A 1 106 ? 74.513 0.770 -25.260 1.00 34.47 106 GLU A N 1
ATOM 851 C CA . GLU A 1 106 ? 75.690 0.269 -25.947 1.00 34.47 106 GLU A CA 1
ATOM 852 C C . GLU A 1 106 ? 76.560 -0.616 -25.038 1.00 34.47 106 GLU A C 1
ATOM 854 O O . GLU A 1 106 ? 76.893 -0.233 -23.920 1.00 34.47 106 GLU A O 1
ATOM 859 N N . SER A 1 107 ? 76.966 -1.799 -25.518 1.00 32.12 107 SER A N 1
ATOM 860 C CA . SER A 1 107 ? 78.362 -2.287 -25.508 1.00 32.12 107 SER A CA 1
ATOM 861 C C . SER A 1 107 ? 78.465 -3.808 -25.709 1.00 32.12 107 SER A C 1
ATOM 863 O O . SER A 1 107 ? 77.670 -4.592 -25.200 1.00 32.12 107 SER A O 1
ATOM 865 N N . SER A 1 108 ? 79.563 -4.204 -26.366 1.00 39.81 108 SER A N 1
ATOM 866 C CA . SER A 1 108 ? 80.244 -5.507 -26.238 1.00 39.81 108 SER A CA 1
ATOM 867 C C . SER A 1 108 ? 79.881 -6.633 -27.229 1.00 39.81 108 SER A C 1
ATOM 869 O O . SER A 1 108 ? 79.047 -7.485 -26.963 1.00 39.81 108 SER A O 1
ATOM 871 N N . LYS A 1 109 ? 80.668 -6.687 -28.320 1.00 43.38 109 LYS A N 1
ATOM 872 C CA . LYS A 1 109 ? 81.038 -7.858 -29.155 1.00 43.38 109 LYS A CA 1
ATOM 873 C C . LYS A 1 109 ? 79.891 -8.636 -29.829 1.00 43.38 109 LYS A C 1
ATOM 875 O O . LYS A 1 109 ? 79.324 -9.572 -29.282 1.00 43.38 109 LYS A O 1
ATOM 880 N N . ARG A 1 110 ? 79.640 -8.292 -31.098 1.00 37.47 110 ARG A N 1
ATOM 881 C CA . ARG A 1 110 ? 78.784 -9.048 -32.025 1.00 37.47 110 ARG A CA 1
ATOM 882 C C . ARG A 1 110 ? 79.481 -10.341 -32.464 1.00 37.47 110 ARG A C 1
ATOM 884 O O . ARG A 1 110 ? 80.462 -10.275 -33.197 1.00 37.47 110 ARG A O 1
ATOM 891 N N . GLU A 1 111 ? 78.949 -11.494 -32.073 1.00 53.38 111 GLU A N 1
ATOM 892 C CA . GLU A 1 111 ? 79.114 -12.732 -32.842 1.00 53.38 111 GLU A CA 1
ATOM 893 C C . GLU A 1 111 ? 78.024 -12.765 -33.925 1.00 53.38 111 GLU A C 1
ATOM 895 O O . GLU A 1 111 ? 76.838 -12.592 -33.638 1.00 53.38 111 GLU A O 1
ATOM 900 N N . GLU A 1 112 ? 78.417 -12.907 -35.192 1.00 52.91 112 GLU A N 1
ATOM 901 C CA . GLU A 1 112 ? 77.482 -12.931 -36.321 1.00 52.91 112 GLU A CA 1
ATOM 902 C C . GLU A 1 112 ? 76.554 -14.163 -36.260 1.00 52.91 112 GLU A C 1
ATOM 904 O O . GLU A 1 112 ? 77.026 -15.283 -36.032 1.00 52.91 112 GLU A O 1
ATOM 909 N N . PRO A 1 113 ? 75.239 -14.014 -36.523 1.00 63.81 113 PRO A N 1
ATOM 910 C CA . PRO A 1 113 ? 74.303 -15.129 -36.462 1.00 63.81 113 PRO A CA 1
ATOM 911 C C . PRO A 1 113 ? 74.657 -16.193 -37.506 1.00 63.81 113 PRO A C 1
ATOM 913 O O . PRO A 1 113 ? 74.746 -15.919 -38.706 1.00 63.81 113 PRO A O 1
ATOM 916 N N . THR A 1 114 ? 74.861 -17.427 -37.043 1.00 58.97 114 THR A N 1
ATOM 917 C CA . THR A 1 114 ? 75.201 -18.581 -37.880 1.00 58.97 114 THR A CA 1
ATOM 918 C C . THR A 1 114 ? 73.935 -19.314 -38.316 1.00 58.97 114 THR A C 1
ATOM 920 O O . THR A 1 114 ? 73.095 -19.697 -37.502 1.00 58.97 114 THR A O 1
ATOM 923 N N . CYS A 1 115 ? 73.778 -19.547 -39.618 1.00 72.19 115 CYS A N 1
ATOM 924 C CA . CYS A 1 115 ? 72.615 -20.254 -40.142 1.00 72.19 115 CYS A CA 1
ATOM 925 C C . CYS A 1 115 ? 72.627 -21.732 -39.716 1.00 72.19 115 CYS A C 1
ATOM 927 O O . CYS A 1 115 ? 73.518 -22.488 -40.102 1.00 72.19 115 CYS A O 1
ATOM 929 N N . TYR A 1 116 ? 71.594 -22.182 -38.998 1.00 65.81 116 TYR A N 1
ATOM 930 C CA . TYR A 1 116 ? 71.486 -23.561 -38.498 1.00 65.81 116 TYR A CA 1
ATOM 931 C C . TYR A 1 116 ? 71.425 -24.651 -39.591 1.00 65.81 116 TYR A C 1
ATOM 933 O O . TYR A 1 116 ? 71.649 -25.818 -39.282 1.00 65.81 116 TYR A O 1
ATOM 941 N N . GLU A 1 117 ? 71.146 -24.314 -40.859 1.00 61.66 117 GLU A N 1
ATOM 942 C CA . GLU A 1 117 ? 71.126 -25.295 -41.963 1.00 61.66 117 GLU A CA 1
ATOM 943 C C . GLU A 1 117 ? 72.420 -25.365 -42.787 1.00 61.66 117 GLU A C 1
ATOM 945 O O . GLU A 1 117 ? 72.741 -26.435 -43.297 1.00 61.66 117 GLU A O 1
ATOM 950 N N . CYS A 1 118 ? 73.176 -24.270 -42.930 1.00 71.00 118 CYS A N 1
ATOM 951 C CA . CYS A 1 118 ? 74.420 -24.261 -43.719 1.00 71.00 118 CYS A CA 1
ATOM 952 C C . CYS A 1 118 ? 75.682 -23.960 -42.898 1.00 71.00 118 CYS A C 1
ATOM 954 O O . CYS A 1 118 ? 76.779 -23.979 -43.454 1.00 71.00 118 CYS A O 1
ATOM 956 N N . LYS A 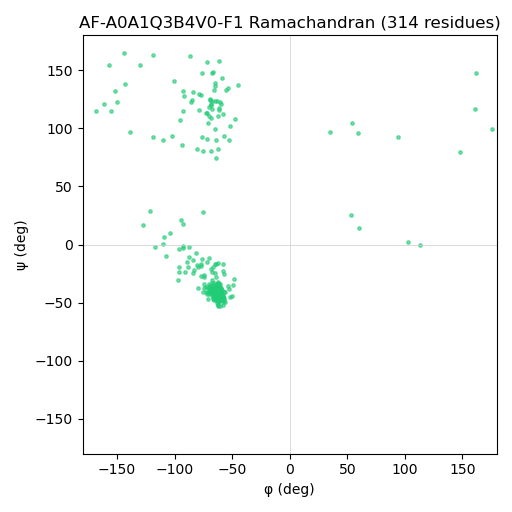1 119 ? 75.524 -23.694 -41.595 1.00 69.81 119 LYS A N 1
ATOM 957 C CA . LYS A 1 119 ? 76.577 -23.386 -40.616 1.00 69.81 119 LYS A CA 1
ATOM 958 C C . LYS A 1 119 ? 77.518 -22.242 -41.027 1.00 69.81 119 LYS A C 1
ATOM 960 O O . LYS A 1 119 ? 78.648 -22.188 -40.557 1.00 69.81 119 LYS A O 1
ATOM 965 N N . LYS A 1 120 ? 77.067 -21.319 -41.887 1.00 69.88 120 LYS A N 1
ATOM 966 C CA . LYS A 1 120 ? 77.812 -20.102 -42.256 1.00 69.88 120 LYS A CA 1
ATOM 967 C C . LYS A 1 120 ? 77.283 -18.877 -41.494 1.00 69.88 120 LYS A C 1
ATOM 969 O O . LYS A 1 120 ? 76.061 -18.792 -41.324 1.00 69.88 120 LYS A O 1
ATOM 974 N N . PRO A 1 121 ? 78.159 -17.959 -41.046 1.00 68.88 121 PRO A N 1
ATOM 975 C CA . PRO A 1 121 ? 77.754 -16.719 -40.386 1.00 68.88 121 PRO A CA 1
ATOM 976 C C . PRO A 1 121 ? 77.126 -15.722 -41.376 1.00 68.88 121 PRO A C 1
ATOM 978 O O . PRO A 1 121 ? 77.331 -15.824 -42.588 1.00 68.88 121 PRO A O 1
ATOM 981 N N . GLY A 1 122 ? 76.311 -14.798 -40.861 1.00 68.88 122 GLY A N 1
ATOM 982 C CA . GLY A 1 122 ? 75.800 -13.632 -41.592 1.00 68.88 122 GLY A CA 1
ATOM 983 C C . GLY A 1 122 ? 74.348 -13.699 -42.091 1.00 68.88 122 GLY A C 1
ATOM 984 O O . GLY A 1 122 ? 73.911 -12.755 -42.738 1.00 68.88 122 GLY A O 1
ATOM 985 N N . HIS A 1 123 ? 73.581 -14.768 -41.826 1.00 72.38 123 HIS A N 1
ATOM 986 C CA . HIS A 1 123 ? 72.147 -14.836 -42.179 1.00 72.38 123 HIS A CA 1
ATOM 987 C C . HIS A 1 123 ? 71.363 -15.847 -41.324 1.00 72.38 123 HIS A C 1
ATOM 989 O O . HIS A 1 123 ? 71.906 -16.851 -40.856 1.00 72.38 123 HIS A O 1
ATOM 995 N N . PHE A 1 124 ? 70.052 -15.632 -41.168 1.00 70.62 124 PHE A N 1
ATOM 996 C CA . PHE A 1 124 ? 69.158 -16.566 -40.474 1.00 70.62 124 PHE A CA 1
ATOM 997 C C . PHE A 1 124 ? 68.608 -17.648 -41.413 1.00 70.62 124 PHE A C 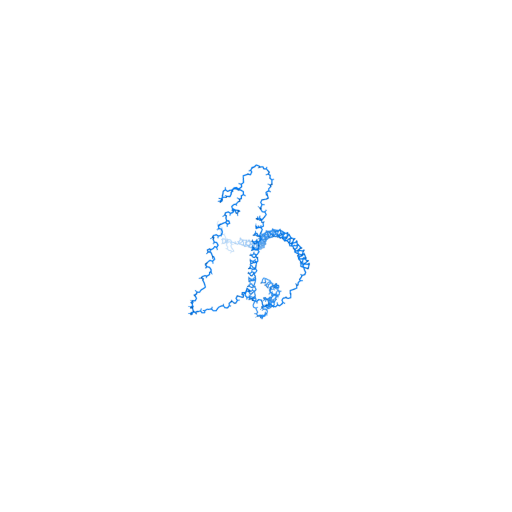1
ATOM 999 O O . PHE A 1 124 ? 68.581 -17.497 -42.635 1.00 70.62 124 PHE A O 1
ATOM 1006 N N . LYS A 1 125 ? 68.096 -18.749 -40.841 1.00 65.81 125 LYS A N 1
ATOM 1007 C CA . LYS A 1 125 ? 67.562 -19.908 -41.586 1.00 65.81 125 LYS A CA 1
ATOM 1008 C C . LYS A 1 125 ? 66.574 -19.521 -42.696 1.00 65.81 125 LYS A C 1
ATOM 1010 O O . LYS A 1 125 ? 66.583 -20.149 -43.742 1.00 65.81 125 LYS A O 1
ATOM 1015 N N . LYS A 1 126 ? 65.765 -18.476 -42.511 1.00 61.25 126 LYS A N 1
ATOM 1016 C CA . LYS A 1 126 ? 64.756 -18.027 -43.490 1.00 61.25 126 LYS A CA 1
ATOM 1017 C C . LYS A 1 126 ? 65.354 -17.440 -44.780 1.00 61.25 126 LYS A C 1
ATOM 1019 O O . LYS A 1 126 ? 64.692 -17.454 -45.811 1.00 61.25 126 LYS A O 1
ATOM 1024 N N . GLU A 1 127 ? 66.606 -16.994 -44.742 1.00 61.16 127 GLU A N 1
ATOM 1025 C CA . GLU A 1 127 ? 67.295 -16.305 -45.843 1.00 61.16 127 GLU A CA 1
ATOM 1026 C C . GLU A 1 127 ? 68.382 -17.176 -46.491 1.00 61.16 127 GLU A C 1
ATOM 1028 O O . GLU A 1 127 ? 69.126 -16.724 -47.360 1.00 61.16 127 GLU A O 1
ATOM 1033 N N . CYS A 1 128 ? 68.480 -18.453 -46.100 1.00 71.25 128 CYS A N 1
ATOM 1034 C CA . CYS A 1 128 ? 69.540 -19.329 -46.580 1.00 71.25 128 CYS A CA 1
ATOM 1035 C C . CYS A 1 128 ? 69.399 -19.631 -48.088 1.00 71.25 128 CYS A C 1
ATOM 1037 O O . CYS A 1 128 ? 68.396 -20.224 -48.506 1.00 71.25 128 CYS A O 1
ATOM 1039 N N . PRO A 1 129 ? 70.425 -19.349 -48.919 1.00 65.25 129 PRO A N 1
ATOM 1040 C CA . PRO A 1 129 ? 70.388 -19.613 -50.362 1.00 65.25 129 PRO A CA 1
ATOM 1041 C C . PRO A 1 129 ? 70.131 -21.087 -50.724 1.00 65.25 129 PRO A C 1
ATOM 1043 O O . PRO A 1 129 ? 69.637 -21.391 -51.811 1.00 65.25 129 PRO A O 1
ATOM 1046 N N . ASN A 1 130 ? 70.433 -22.017 -49.811 1.00 59.31 130 ASN A N 1
ATOM 1047 C CA . ASN A 1 130 ? 70.223 -23.452 -50.013 1.00 59.31 130 ASN A CA 1
ATOM 1048 C C . ASN A 1 130 ? 68.758 -23.907 -49.865 1.00 59.31 130 ASN A C 1
ATOM 1050 O O . ASN A 1 130 ? 68.414 -24.972 -50.382 1.00 59.31 130 ASN A O 1
ATOM 1054 N N . LEU A 1 131 ? 67.869 -23.114 -49.251 1.00 58.03 131 LEU A N 1
ATOM 1055 C CA . LEU A 1 131 ? 66.435 -23.438 -49.179 1.00 58.03 131 LEU A CA 1
ATOM 1056 C C . LEU A 1 131 ? 65.723 -23.218 -50.518 1.00 58.03 131 LEU A C 1
ATOM 1058 O O . LEU A 1 131 ? 64.872 -24.024 -50.900 1.00 58.03 131 LEU A O 1
ATOM 1062 N N . LYS A 1 132 ? 66.143 -22.209 -51.295 1.00 53.44 132 LYS A N 1
ATOM 1063 C CA . LYS A 1 132 ? 65.596 -21.955 -52.639 1.00 53.44 132 LYS A CA 1
ATOM 1064 C C . LYS A 1 132 ? 65.887 -23.103 -53.617 1.00 53.44 132 LYS A C 1
ATOM 1066 O O . LYS A 1 132 ? 65.067 -23.379 -54.483 1.00 53.44 132 LYS A O 1
ATOM 1071 N N . LYS A 1 133 ? 66.980 -23.860 -53.440 1.00 52.78 133 LYS A N 1
ATOM 1072 C CA . LYS A 1 133 ? 67.314 -25.016 -54.302 1.00 52.78 133 LYS A CA 1
ATOM 1073 C C . LYS A 1 133 ? 66.493 -26.286 -54.013 1.00 52.78 133 LYS A C 1
ATOM 1075 O O . LYS A 1 133 ? 66.407 -27.146 -54.887 1.00 52.78 133 LYS A O 1
ATOM 1080 N N . LYS A 1 134 ? 65.846 -26.416 -52.843 1.00 48.44 134 LYS A N 1
ATOM 1081 C CA . LYS A 1 134 ? 64.953 -27.559 -52.534 1.00 48.44 134 LYS A CA 1
ATOM 1082 C C . LYS A 1 134 ? 63.527 -27.389 -53.077 1.00 48.44 134 LYS A C 1
ATOM 1084 O O . LYS A 1 134 ? 62.854 -28.392 -53.301 1.00 48.44 134 LYS A O 1
ATOM 1089 N N . GLN A 1 135 ? 63.078 -26.160 -53.342 1.00 47.19 135 GLN A N 1
ATOM 1090 C CA . GLN A 1 135 ? 61.730 -25.895 -53.869 1.00 47.19 135 GLN A CA 1
ATOM 1091 C C . GLN A 1 135 ? 61.582 -26.268 -55.358 1.00 47.19 135 GLN A C 1
ATOM 1093 O O . GLN A 1 135 ? 60.519 -26.721 -55.774 1.00 47.19 135 GLN A O 1
ATOM 1098 N N . PHE A 1 136 ? 62.665 -26.224 -56.143 1.00 39.69 136 PHE A N 1
ATOM 1099 C CA . PHE A 1 136 ? 62.630 -26.586 -57.569 1.00 39.69 136 PHE A CA 1
ATOM 1100 C C . PHE A 1 136 ? 62.470 -28.090 -57.859 1.00 39.69 136 PHE A C 1
ATOM 1102 O O . PHE A 1 136 ? 62.117 -28.446 -58.978 1.00 39.69 136 PHE A O 1
ATOM 1109 N N . LYS A 1 137 ? 62.677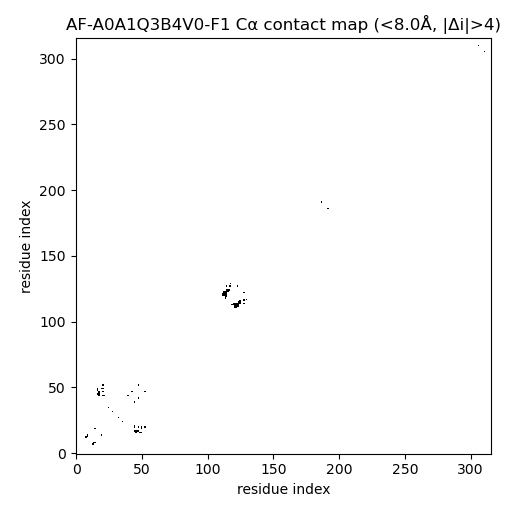 -28.987 -56.880 1.00 46.22 137 LYS A N 1
ATOM 1110 C CA . LYS A 1 137 ? 62.501 -30.442 -57.083 1.00 46.22 137 LYS A CA 1
ATOM 1111 C C . LYS A 1 137 ? 61.133 -30.989 -56.651 1.00 46.22 137 LYS A C 1
ATOM 1113 O O . LYS A 1 137 ? 60.760 -32.048 -57.134 1.00 46.22 137 LYS A O 1
ATOM 1118 N N . LYS A 1 138 ? 60.364 -30.283 -55.806 1.00 41.16 138 LYS A N 1
ATOM 1119 C CA . LYS A 1 138 ? 59.029 -30.742 -55.352 1.00 41.16 138 LYS A CA 1
ATOM 1120 C C . LYS A 1 138 ? 57.862 -30.270 -56.229 1.00 41.16 138 LYS A C 1
ATOM 1122 O O . LYS A 1 138 ? 56.839 -30.944 -56.285 1.00 41.16 138 LYS A O 1
ATOM 1127 N N . ASN A 1 139 ? 58.017 -29.174 -56.975 1.00 35.16 139 ASN A N 1
ATOM 1128 C CA . ASN A 1 139 ? 56.928 -28.633 -57.802 1.00 35.16 139 ASN A CA 1
ATOM 1129 C C . ASN A 1 139 ? 56.667 -29.427 -59.099 1.00 35.16 139 ASN A C 1
ATOM 1131 O O . ASN A 1 139 ? 55.620 -29.251 -59.716 1.00 35.16 139 ASN A O 1
ATOM 1135 N N . ASN A 1 140 ? 57.569 -30.336 -59.492 1.00 40.25 140 ASN A N 1
ATOM 1136 C CA . ASN A 1 140 ? 57.423 -31.137 -60.716 1.00 40.25 140 ASN A CA 1
ATOM 1137 C C . ASN A 1 140 ? 56.621 -32.445 -60.512 1.00 40.25 140 ASN A C 1
ATOM 1139 O O . ASN A 1 140 ? 56.240 -33.101 -61.478 1.00 40.25 140 ASN A O 1
ATOM 1143 N N . GLU A 1 141 ? 56.332 -32.826 -59.263 1.00 38.28 141 GLU A N 1
ATOM 1144 C CA . GLU A 1 141 ? 55.590 -34.056 -58.932 1.00 38.28 141 GLU A CA 1
ATOM 1145 C C . GLU A 1 141 ? 54.084 -33.797 -58.713 1.00 38.28 141 GLU A C 1
ATOM 1147 O O . GLU A 1 141 ? 53.252 -34.673 -58.942 1.00 38.28 141 GLU A O 1
ATOM 1152 N N . TYR A 1 142 ? 53.701 -32.562 -58.369 1.00 39.50 142 TYR A N 1
ATOM 1153 C CA . TYR A 1 142 ? 52.303 -32.176 -58.134 1.00 39.50 142 TYR A CA 1
ATOM 1154 C C . TYR A 1 142 ? 51.540 -31.806 -59.424 1.00 39.50 142 TYR A C 1
ATOM 1156 O O . TYR A 1 142 ? 50.324 -31.976 -59.500 1.00 39.50 142 TYR A O 1
ATOM 1164 N N . PHE A 1 143 ? 52.239 -31.377 -60.483 1.00 41.53 143 PHE A N 1
ATOM 1165 C CA . PHE A 1 143 ? 51.612 -30.977 -61.754 1.00 41.53 143 PHE A CA 1
ATOM 1166 C C . PHE A 1 143 ? 51.219 -32.149 -62.675 1.00 41.53 143 PHE A C 1
ATOM 1168 O O . PHE A 1 143 ? 50.347 -31.983 -63.525 1.00 41.53 143 PHE A O 1
ATOM 1175 N N . LYS A 1 144 ? 51.784 -33.355 -62.498 1.00 45.41 144 LYS A N 1
ATOM 1176 C CA . LYS A 1 144 ? 51.412 -34.542 -63.300 1.00 45.41 144 LYS A CA 1
ATOM 1177 C C . LYS A 1 144 ? 50.127 -35.239 -62.830 1.00 45.41 144 LYS A C 1
ATOM 1179 O O . LYS A 1 144 ? 49.537 -35.981 -63.607 1.00 45.41 144 LYS A O 1
ATOM 1184 N N . LYS A 1 145 ? 49.656 -34.990 -61.600 1.00 44.41 145 LYS A N 1
ATOM 1185 C CA . LYS A 1 145 ? 48.529 -35.733 -60.997 1.00 44.41 145 LYS A CA 1
ATOM 1186 C C . LYS A 1 145 ? 47.137 -35.148 -61.285 1.00 44.41 145 LYS A C 1
ATOM 1188 O O . LYS A 1 145 ? 46.150 -35.848 -61.109 1.00 44.41 145 LYS A O 1
ATOM 1193 N N . LYS A 1 146 ? 47.038 -33.903 -61.772 1.00 47.72 146 LYS A N 1
ATOM 1194 C CA . LYS A 1 146 ? 45.752 -33.237 -62.085 1.00 47.72 146 LYS A CA 1
ATOM 1195 C C . LYS A 1 146 ? 45.264 -33.394 -63.533 1.00 47.72 146 LYS A C 1
ATOM 1197 O O . LYS A 1 146 ? 44.185 -32.914 -63.849 1.00 47.72 146 LYS A O 1
ATOM 1202 N N . LYS A 1 147 ? 46.010 -34.081 -64.407 1.00 45.97 147 LYS A N 1
ATOM 1203 C CA . LYS A 1 147 ? 45.645 -34.263 -65.829 1.00 45.97 147 LYS A CA 1
ATOM 1204 C C . LYS A 1 147 ? 45.103 -35.665 -66.170 1.00 45.97 147 LYS A C 1
ATOM 1206 O O . LYS A 1 147 ? 44.963 -35.976 -67.343 1.00 45.97 147 LYS A O 1
ATOM 1211 N N . ALA A 1 148 ? 44.816 -36.501 -65.165 1.00 39.06 148 ALA A N 1
ATOM 1212 C CA . ALA A 1 148 ? 44.469 -37.920 -65.341 1.00 39.06 148 ALA A CA 1
ATOM 1213 C C . ALA A 1 148 ? 43.159 -38.371 -64.648 1.00 39.06 148 ALA A C 1
ATOM 1215 O O . ALA A 1 148 ? 42.958 -39.565 -64.475 1.00 39.06 148 ALA A O 1
ATOM 1216 N N . MET A 1 149 ? 42.270 -37.453 -64.243 1.00 38.28 149 MET A N 1
ATOM 1217 C CA . MET A 1 149 ? 40.981 -37.797 -63.598 1.00 38.28 149 MET A CA 1
ATOM 1218 C C . MET A 1 149 ? 39.749 -37.259 -64.347 1.00 38.28 149 MET A C 1
ATOM 1220 O O . MET A 1 149 ? 38.713 -37.001 -63.749 1.00 38.28 149 MET A O 1
ATOM 1224 N N . VAL A 1 150 ? 39.845 -37.109 -65.670 1.00 45.81 150 VAL A N 1
ATOM 1225 C CA . VAL A 1 150 ? 38.685 -36.873 -66.546 1.00 45.81 150 VAL A CA 1
ATOM 1226 C C . VAL A 1 150 ? 38.601 -38.037 -67.529 1.00 45.81 150 VAL A C 1
ATOM 1228 O O . VAL A 1 150 ? 39.293 -38.013 -68.541 1.00 45.81 150 VAL A O 1
ATOM 1231 N N . ALA A 1 151 ? 37.832 -39.070 -67.165 1.00 40.09 151 ALA A N 1
ATOM 1232 C CA . ALA A 1 151 ? 37.094 -40.000 -68.040 1.00 40.09 151 ALA A CA 1
ATOM 1233 C C . ALA A 1 151 ? 36.743 -41.295 -67.276 1.00 40.09 151 ALA A C 1
ATOM 1235 O O . ALA A 1 151 ? 37.648 -42.017 -66.866 1.00 40.09 151 ALA A O 1
ATOM 1236 N N . THR A 1 152 ? 35.436 -41.539 -67.102 1.00 35.94 152 THR A N 1
ATOM 1237 C CA . THR A 1 152 ? 34.665 -42.780 -66.797 1.00 35.94 152 THR A CA 1
ATOM 1238 C C . THR A 1 152 ? 33.449 -42.332 -65.964 1.00 35.94 152 THR A C 1
ATOM 1240 O O . THR A 1 152 ? 33.550 -42.146 -64.763 1.00 35.94 152 THR A O 1
ATOM 1243 N N . TRP A 1 153 ? 32.379 -41.794 -66.560 1.00 36.47 153 TRP A N 1
ATOM 1244 C CA . TRP A 1 153 ? 31.234 -42.546 -67.109 1.00 36.47 153 TRP A CA 1
ATOM 1245 C C . TRP A 1 153 ? 30.895 -43.804 -66.297 1.00 36.47 153 TRP A C 1
ATOM 1247 O O . TRP A 1 153 ? 31.488 -44.855 -66.522 1.00 36.47 153 TRP A O 1
ATOM 1257 N N . SER A 1 154 ? 29.914 -43.686 -65.398 1.00 33.53 154 SER A N 1
ATOM 1258 C CA . SER A 1 154 ? 28.923 -44.739 -65.163 1.00 33.53 154 SER A CA 1
ATOM 1259 C C . SER A 1 154 ? 27.655 -44.121 -64.582 1.00 33.53 154 SER A C 1
ATOM 1261 O O . SER A 1 154 ? 27.673 -43.594 -63.471 1.00 33.53 154 SER A O 1
ATOM 1263 N N . ASP A 1 155 ? 26.586 -44.208 -65.372 1.00 41.03 155 ASP A N 1
ATOM 1264 C CA . ASP A 1 155 ? 25.188 -44.155 -64.954 1.00 41.03 155 ASP A CA 1
ATOM 1265 C C . ASP A 1 155 ? 24.944 -45.033 -63.725 1.00 41.03 155 ASP A C 1
ATOM 1267 O O . ASP A 1 155 ? 25.417 -46.174 -63.681 1.00 41.03 155 ASP A O 1
ATOM 1271 N N . ASN A 1 156 ? 24.166 -44.512 -62.777 1.00 36.81 156 ASN A N 1
ATOM 1272 C CA . ASN A 1 156 ? 23.062 -45.251 -62.173 1.00 36.81 156 ASN A CA 1
ATOM 1273 C C . ASN A 1 156 ? 22.185 -44.303 -61.338 1.00 36.81 156 ASN A C 1
ATOM 1275 O O . ASN A 1 156 ? 22.617 -43.805 -60.304 1.00 36.81 156 ASN A O 1
ATOM 1279 N N . ASP A 1 157 ? 20.943 -44.140 -61.773 1.00 35.84 157 ASP A N 1
ATOM 1280 C CA . ASP A 1 157 ? 19.748 -43.975 -60.937 1.00 35.84 157 ASP A CA 1
ATOM 1281 C C . ASP A 1 157 ? 18.714 -44.985 -61.490 1.00 35.84 157 ASP A C 1
ATOM 1283 O O . ASP A 1 157 ? 18.842 -45.335 -62.671 1.00 35.84 157 ASP A O 1
ATOM 1287 N N . PRO A 1 158 ? 17.715 -45.497 -60.730 1.00 47.34 158 PRO A N 1
ATOM 1288 C CA . PRO A 1 158 ? 16.971 -44.756 -59.701 1.00 47.34 158 PRO A CA 1
ATOM 1289 C C . PRO A 1 158 ? 16.549 -45.562 -58.444 1.00 47.34 158 PRO A C 1
ATOM 1291 O O . PRO A 1 158 ? 16.502 -46.789 -58.460 1.00 47.34 158 PRO A O 1
ATOM 1294 N N . SER A 1 159 ? 16.163 -44.860 -57.369 1.00 31.11 159 SER A N 1
ATOM 1295 C CA . SER A 1 159 ? 14.919 -45.075 -56.582 1.00 31.11 159 SER A CA 1
ATOM 1296 C C . SER A 1 159 ? 14.932 -44.113 -55.380 1.00 31.11 159 SER A C 1
ATOM 1298 O O . SER A 1 159 ? 15.725 -44.280 -54.462 1.00 31.11 159 SER A O 1
ATOM 1300 N N . SER A 1 160 ? 14.237 -42.975 -55.449 1.00 38.56 160 SER A N 1
ATOM 13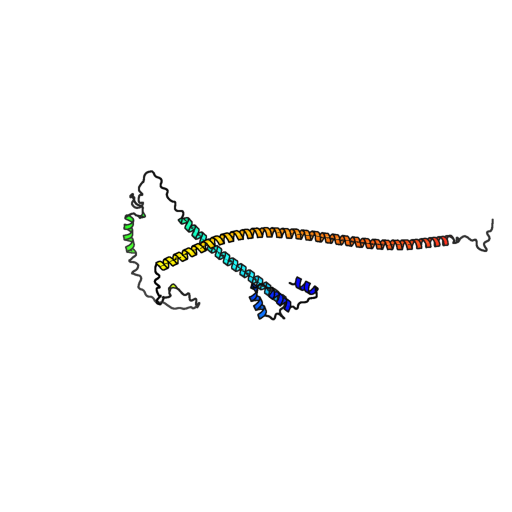01 C CA . SER A 1 160 ? 12.868 -42.765 -54.937 1.00 38.56 160 SER A CA 1
ATOM 1302 C C . SER A 1 160 ? 12.676 -43.131 -53.456 1.00 38.56 160 SER A C 1
ATOM 1304 O O . SER A 1 160 ? 12.552 -44.307 -53.116 1.00 38.56 160 SER A O 1
ATOM 1306 N N . SER A 1 161 ? 12.586 -42.099 -52.611 1.00 35.66 161 SER A N 1
ATOM 1307 C CA . SER A 1 161 ? 11.490 -41.934 -51.645 1.00 35.66 161 SER A CA 1
ATOM 1308 C C . SER A 1 161 ? 11.432 -40.472 -51.181 1.00 35.66 161 SER A C 1
ATOM 1310 O O . SER A 1 161 ? 12.420 -39.942 -50.671 1.00 35.66 161 SER A O 1
ATOM 1312 N N . GLU A 1 162 ? 10.281 -39.854 -51.416 1.00 35.06 162 GLU A N 1
ATOM 1313 C CA . GLU A 1 162 ? 9.865 -38.501 -51.037 1.00 35.06 162 GLU A CA 1
ATOM 1314 C C . GLU A 1 162 ? 9.911 -38.287 -49.514 1.00 35.06 162 GLU A C 1
ATOM 1316 O O . GLU A 1 162 ? 9.558 -39.199 -48.776 1.00 35.06 162 GLU A O 1
ATOM 1321 N N . GLU A 1 163 ? 10.291 -37.088 -49.060 1.00 36.22 163 GLU A N 1
ATOM 1322 C CA . GLU A 1 163 ? 9.423 -36.238 -48.230 1.00 36.22 163 GLU A CA 1
ATOM 1323 C C . GLU A 1 163 ? 9.773 -34.767 -48.507 1.00 36.22 163 GLU A C 1
ATOM 1325 O O . GLU A 1 163 ? 10.925 -34.340 -48.409 1.00 36.22 163 GLU A O 1
ATOM 1330 N N . GLU A 1 164 ? 8.747 -34.031 -48.928 1.00 38.50 164 GLU A N 1
ATOM 1331 C CA . GLU A 1 164 ? 8.730 -32.596 -49.175 1.00 38.50 164 GLU A CA 1
ATOM 1332 C C . GLU A 1 164 ? 8.839 -31.833 -47.849 1.00 38.50 164 GLU A C 1
ATOM 1334 O O . GLU A 1 164 ? 8.001 -31.969 -46.957 1.00 38.50 164 GLU A O 1
ATOM 1339 N N . SER A 1 165 ? 9.834 -30.959 -47.743 1.00 38.31 165 SER A N 1
ATOM 1340 C CA . SER A 1 165 ? 9.709 -29.756 -46.925 1.00 38.31 165 SER A CA 1
ATOM 1341 C C . SER A 1 165 ? 10.342 -28.608 -47.697 1.00 38.31 165 SER A C 1
ATOM 1343 O O . SER A 1 165 ? 11.565 -28.442 -47.707 1.00 38.31 165 SER A O 1
ATOM 1345 N N . ASP A 1 166 ? 9.488 -27.863 -48.392 1.00 39.94 166 ASP A N 1
ATOM 1346 C CA . ASP A 1 166 ? 9.832 -26.646 -49.114 1.00 39.94 166 ASP A CA 1
ATOM 1347 C C . ASP A 1 166 ? 10.303 -25.572 -48.127 1.00 39.94 166 ASP A C 1
ATOM 1349 O O . ASP A 1 166 ? 9.531 -24.766 -47.611 1.00 39.94 166 ASP A O 1
ATOM 1353 N N . GLU A 1 167 ? 11.604 -25.554 -47.863 1.00 42.75 167 GLU A N 1
ATOM 1354 C CA . GLU A 1 167 ? 12.295 -24.383 -47.345 1.00 42.75 167 GLU A CA 1
ATOM 1355 C C . GLU A 1 167 ? 13.197 -23.863 -48.464 1.00 42.75 167 GLU A C 1
ATOM 1357 O O . GLU A 1 167 ? 14.351 -24.267 -48.625 1.00 42.75 167 GLU A O 1
ATOM 1362 N N . GLU A 1 168 ? 12.642 -22.962 -49.277 1.00 45.28 168 GLU A N 1
ATOM 1363 C CA . GLU A 1 168 ? 13.379 -22.165 -50.255 1.00 45.28 168 GLU A CA 1
ATOM 1364 C C . GLU A 1 168 ? 14.400 -21.278 -49.520 1.00 45.28 168 GLU A C 1
ATOM 1366 O O . GLU A 1 168 ? 14.177 -20.103 -49.222 1.00 45.28 168 GLU A O 1
ATOM 1371 N N . VAL A 1 169 ? 15.560 -21.843 -49.185 1.00 45.59 169 VAL A N 1
ATOM 1372 C CA . VAL A 1 169 ? 16.708 -21.081 -48.696 1.00 45.59 169 VAL A CA 1
ATOM 1373 C C . VAL A 1 169 ? 17.264 -20.308 -49.885 1.00 45.59 169 VAL A C 1
ATOM 1375 O O . VAL A 1 169 ? 18.130 -20.804 -50.603 1.00 45.59 169 VAL A O 1
ATOM 1378 N N . ALA A 1 170 ? 16.777 -19.085 -50.096 1.00 48.53 170 ALA A N 1
ATOM 1379 C CA . ALA A 1 170 ? 17.299 -18.165 -51.100 1.00 48.53 170 ALA A CA 1
ATOM 1380 C C . ALA A 1 170 ? 18.823 -18.015 -50.935 1.00 48.53 170 ALA A C 1
ATOM 1382 O O . ALA A 1 170 ? 19.324 -17.336 -50.034 1.00 48.53 170 ALA A O 1
ATOM 1383 N N . HIS A 1 171 ? 19.590 -18.694 -51.788 1.00 49.59 171 HIS A N 1
ATOM 1384 C CA . HIS A 1 171 ? 21.037 -18.563 -51.825 1.00 49.59 171 HIS A CA 1
ATOM 1385 C C . HIS A 1 171 ? 21.364 -17.242 -52.521 1.00 49.59 171 HIS A C 1
ATOM 1387 O O . HIS A 1 171 ? 21.498 -17.192 -53.738 1.00 49.59 171 HIS A O 1
ATOM 1393 N N . ILE A 1 172 ? 21.511 -16.172 -51.733 1.00 58.00 172 ILE A N 1
ATOM 1394 C CA . ILE A 1 172 ? 21.880 -14.818 -52.197 1.00 58.00 172 ILE A CA 1
ATOM 1395 C C . ILE A 1 172 ? 23.104 -14.847 -53.136 1.00 58.00 172 ILE A C 1
ATOM 1397 O O . ILE A 1 172 ? 23.204 -14.037 -54.047 1.00 58.00 172 ILE A O 1
ATOM 1401 N N . ALA A 1 173 ? 24.006 -15.819 -52.967 1.00 51.56 173 ALA A N 1
ATOM 1402 C CA . ALA A 1 173 ? 25.186 -16.002 -53.813 1.00 51.56 173 ALA A CA 1
ATOM 1403 C C . ALA A 1 173 ? 24.899 -16.491 -55.253 1.00 51.56 173 ALA A C 1
ATOM 1405 O O . ALA A 1 173 ? 25.816 -16.482 -56.068 1.00 51.56 173 ALA A O 1
ATOM 1406 N N . TYR A 1 174 ? 23.672 -16.928 -55.563 1.00 47.19 174 TYR A N 1
ATOM 1407 C CA . TYR A 1 174 ? 23.267 -17.438 -56.882 1.00 47.19 174 TYR A CA 1
ATOM 1408 C C . TYR A 1 174 ? 22.304 -16.519 -57.641 1.00 47.19 174 TYR A C 1
ATOM 1410 O O . TYR A 1 174 ? 21.928 -16.848 -58.765 1.00 47.19 174 TYR A O 1
ATOM 1418 N N . MET A 1 175 ? 21.924 -15.366 -57.080 1.00 58.62 175 MET A N 1
ATOM 1419 C CA . MET A 1 175 ? 21.220 -14.354 -57.866 1.00 58.62 175 MET A CA 1
ATOM 1420 C C . MET A 1 175 ? 22.208 -13.733 -58.855 1.00 58.62 175 MET A C 1
ATOM 1422 O O . MET A 1 175 ? 23.084 -12.959 -58.469 1.00 58.62 175 MET A O 1
ATOM 1426 N N . ALA A 1 176 ? 22.090 -14.113 -60.128 1.00 57.78 176 ALA A N 1
ATOM 1427 C CA . ALA A 1 176 ? 22.676 -13.351 -61.216 1.00 57.78 176 ALA A CA 1
ATOM 1428 C C . ALA A 1 176 ? 22.017 -11.969 -61.197 1.00 57.78 176 ALA A C 1
ATOM 1430 O O . ALA A 1 176 ? 20.800 -11.863 -61.336 1.00 57.78 176 ALA A O 1
ATOM 1431 N N . ILE A 1 177 ? 22.812 -10.934 -60.944 1.00 61.53 177 ILE A N 1
ATOM 1432 C CA . ILE A 1 177 ? 22.378 -9.554 -61.115 1.00 61.53 177 ILE A CA 1
ATOM 1433 C C . ILE A 1 177 ? 22.227 -9.389 -62.627 1.00 61.53 177 ILE A C 1
ATOM 1435 O O . ILE A 1 177 ? 23.212 -9.469 -63.358 1.00 61.53 177 ILE A O 1
ATOM 1439 N N . GLU A 1 178 ? 20.991 -9.287 -63.107 1.00 56.78 178 GLU A N 1
ATOM 1440 C CA . GLU A 1 178 ? 20.753 -8.703 -64.421 1.00 56.78 178 GLU A CA 1
ATOM 1441 C C . GLU A 1 178 ? 21.282 -7.272 -64.331 1.00 56.78 178 GLU A C 1
ATOM 1443 O O . GLU A 1 178 ? 20.898 -6.547 -63.413 1.00 56.78 178 GLU A O 1
ATOM 1448 N N . ASP A 1 179 ? 22.226 -6.917 -65.207 1.00 56.06 179 ASP A N 1
ATOM 1449 C CA . ASP A 1 179 ? 22.820 -5.583 -65.297 1.00 56.06 179 ASP A CA 1
ATOM 1450 C C . ASP A 1 179 ? 21.724 -4.570 -65.694 1.00 56.06 179 ASP A C 1
ATOM 1452 O O . ASP A 1 179 ? 21.638 -4.121 -66.838 1.00 56.06 179 ASP A O 1
ATOM 1456 N N . GLU A 1 180 ? 20.836 -4.228 -64.761 1.00 57.88 180 GLU A N 1
ATOM 1457 C CA . GLU A 1 180 ? 20.148 -2.949 -64.788 1.00 57.88 180 GLU A CA 1
ATOM 1458 C C . GLU A 1 180 ? 21.256 -1.905 -64.725 1.00 57.88 180 GLU A C 1
ATOM 1460 O O . GLU A 1 180 ? 22.077 -1.941 -63.812 1.00 57.88 180 GLU A O 1
ATOM 1465 N N . GLU A 1 181 ? 21.327 -1.035 -65.735 1.00 59.12 181 GLU A N 1
ATOM 1466 C CA . GLU A 1 181 ? 22.280 0.069 -65.809 1.00 59.12 181 GLU A CA 1
ATOM 1467 C C . GLU A 1 181 ? 22.188 0.900 -64.521 1.00 59.12 181 GLU A C 1
ATOM 1469 O O . GLU A 1 181 ? 21.401 1.844 -64.404 1.00 59.12 181 GLU A O 1
ATOM 1474 N N . GLU A 1 182 ? 22.988 0.522 -63.522 1.00 55.16 182 GLU A N 1
ATOM 1475 C CA . GLU A 1 182 ? 23.224 1.312 -62.336 1.00 55.16 182 GLU A CA 1
ATOM 1476 C C . GLU A 1 182 ? 23.765 2.633 -62.865 1.00 55.16 182 GLU A C 1
ATOM 1478 O O . GLU A 1 182 ? 24.842 2.692 -63.460 1.00 55.16 182 GLU A O 1
ATOM 1483 N N . ASN A 1 183 ? 22.981 3.701 -62.712 1.00 57.00 183 ASN A N 1
ATOM 1484 C CA . ASN A 1 183 ? 23.476 5.050 -62.913 1.00 57.00 183 ASN A CA 1
ATOM 1485 C C . ASN A 1 183 ? 24.663 5.219 -61.961 1.00 57.00 183 ASN A C 1
ATOM 1487 O O . ASN A 1 183 ? 24.478 5.529 -60.784 1.00 57.00 183 ASN A O 1
ATOM 1491 N N . GLU A 1 184 ? 25.871 4.962 -62.462 1.00 57.25 184 GLU A N 1
ATOM 1492 C CA . GLU A 1 184 ? 27.129 5.083 -61.741 1.00 57.25 184 GLU A CA 1
ATOM 1493 C C . GLU A 1 184 ? 27.349 6.581 -61.499 1.00 57.25 184 GLU A C 1
ATOM 1495 O O . GLU A 1 184 ? 28.013 7.287 -62.263 1.00 57.25 184 GLU A O 1
ATOM 1500 N N . VAL A 1 185 ? 26.683 7.113 -60.467 1.00 62.22 185 VAL A N 1
ATOM 1501 C CA . VAL A 1 185 ? 26.824 8.502 -60.040 1.00 62.22 185 VAL A CA 1
ATOM 1502 C C . VAL A 1 185 ? 28.254 8.654 -59.549 1.00 62.22 185 VAL A C 1
ATOM 1504 O O . VAL A 1 185 ? 28.625 8.254 -58.446 1.00 62.22 185 VAL A O 1
ATOM 1507 N N . LYS A 1 186 ? 29.081 9.202 -60.430 1.00 66.19 186 LYS A N 1
ATOM 1508 C CA . LYS A 1 186 ? 30.508 9.398 -60.230 1.00 66.19 186 LYS A CA 1
ATOM 1509 C C . LYS A 1 186 ? 30.713 10.573 -59.277 1.00 66.19 186 LYS A C 1
ATOM 1511 O O . LYS A 1 186 ? 30.944 11.695 -59.719 1.00 66.19 186 LYS A O 1
ATOM 1516 N N . TYR A 1 187 ? 30.575 10.322 -57.975 1.00 68.94 187 TYR A N 1
ATOM 1517 C CA . TYR A 1 187 ? 30.905 11.307 -56.947 1.00 68.94 187 TYR A CA 1
ATOM 1518 C C . TYR A 1 187 ? 32.328 11.807 -57.166 1.00 68.94 187 TYR A C 1
ATOM 1520 O O . TYR A 1 187 ? 33.251 11.015 -57.400 1.00 68.94 187 TYR A O 1
ATOM 1528 N N . SER A 1 188 ? 32.518 13.121 -57.090 1.00 80.81 188 SER A N 1
ATOM 1529 C CA . SER A 1 188 ? 33.880 13.639 -57.077 1.00 80.81 188 SER A CA 1
ATOM 1530 C C . SER A 1 188 ? 34.558 13.222 -55.768 1.00 80.81 188 SER A C 1
ATOM 1532 O O . SER A 1 188 ? 33.916 13.100 -54.722 1.00 80.81 188 SER A O 1
ATOM 1534 N N . PHE A 1 189 ? 35.869 12.986 -55.813 1.00 82.75 189 PHE A N 1
ATOM 1535 C CA . PHE A 1 189 ? 36.643 12.638 -54.619 1.00 82.75 189 PHE A CA 1
ATOM 1536 C C . PHE A 1 189 ? 36.457 13.672 -53.492 1.00 82.75 189 PHE A C 1
ATOM 1538 O O . PHE A 1 189 ? 36.357 13.297 -52.326 1.00 82.75 189 PHE A O 1
ATOM 1545 N N . ASP A 1 190 ? 36.319 14.951 -53.850 1.00 85.19 190 ASP A N 1
ATOM 1546 C CA . ASP A 1 190 ? 36.099 16.049 -52.906 1.00 85.19 190 ASP A CA 1
ATOM 1547 C C . ASP A 1 190 ? 34.722 15.978 -52.224 1.00 85.19 190 ASP A C 1
ATOM 1549 O O . ASP A 1 190 ? 34.610 16.239 -51.026 1.00 85.19 190 ASP A O 1
ATOM 1553 N N . GLU A 1 191 ? 33.669 15.570 -52.942 1.00 87.19 191 GLU A N 1
ATOM 1554 C CA . GLU A 1 191 ? 32.335 15.359 -52.358 1.00 87.19 191 GLU A CA 1
ATOM 1555 C C . GLU A 1 191 ? 32.333 14.193 -51.365 1.00 87.19 191 GLU A C 1
ATOM 1557 O O . GLU A 1 191 ? 31.742 14.297 -50.287 1.00 87.19 191 GLU A O 1
ATOM 1562 N N . LEU A 1 192 ? 33.033 13.103 -51.694 1.00 88.19 192 LEU A N 1
ATOM 1563 C CA . LEU A 1 192 ? 33.154 11.942 -50.814 1.00 88.19 192 LEU A CA 1
ATOM 1564 C C . LEU A 1 192 ? 33.984 12.263 -49.561 1.00 88.19 192 LEU A C 1
ATOM 1566 O O . LEU A 1 192 ? 33.605 11.876 -48.454 1.00 88.19 192 LEU A O 1
ATOM 1570 N N . GLN A 1 193 ? 35.084 13.002 -49.724 1.00 88.31 193 GLN A N 1
ATOM 1571 C CA . GLN A 1 193 ? 35.929 13.450 -48.619 1.00 88.31 193 GLN A CA 1
ATOM 1572 C C . GLN A 1 193 ? 35.150 14.360 -47.658 1.00 88.31 193 GLN A C 1
ATOM 1574 O O . GLN A 1 193 ? 35.184 14.148 -46.446 1.00 88.31 193 GLN A O 1
ATOM 1579 N N . ASN A 1 194 ? 34.384 15.316 -48.193 1.00 91.44 194 ASN A N 1
ATOM 1580 C CA . ASN A 1 194 ? 33.552 16.214 -47.394 1.00 91.44 194 ASN A CA 1
ATOM 1581 C C . ASN A 1 194 ? 32.438 15.448 -46.651 1.00 91.44 194 ASN A C 1
ATOM 1583 O O . ASN A 1 194 ? 32.199 15.678 -45.466 1.00 91.44 194 ASN A O 1
ATOM 1587 N N . ALA A 1 195 ? 31.782 14.483 -47.305 1.00 91.19 195 ALA A N 1
ATOM 1588 C CA . ALA A 1 195 ? 30.790 13.627 -46.651 1.00 91.19 195 ALA A CA 1
ATOM 1589 C C . ALA A 1 195 ? 31.397 12.804 -45.499 1.00 91.19 195 ALA A C 1
ATOM 1591 O O . ALA A 1 195 ? 30.791 12.700 -44.430 1.00 91.19 195 ALA A O 1
ATOM 1592 N N . TYR A 1 196 ? 32.605 12.263 -45.686 1.00 93.25 196 TYR A N 1
ATOM 1593 C CA . TYR A 1 196 ? 33.317 11.516 -44.648 1.00 93.25 196 TYR A CA 1
ATOM 1594 C C . TYR A 1 196 ? 33.708 12.397 -43.453 1.00 93.25 196 TYR A C 1
ATOM 1596 O O . TYR A 1 196 ? 33.500 12.001 -42.306 1.00 93.25 196 TYR A O 1
ATOM 1604 N N . GLU A 1 197 ? 34.230 13.602 -43.696 1.00 94.44 197 GLU A N 1
ATOM 1605 C CA . GLU A 1 197 ? 34.571 14.554 -42.631 1.00 94.44 197 GLU A CA 1
ATOM 1606 C C . GLU A 1 197 ? 33.342 14.988 -41.829 1.00 94.44 197 GLU A C 1
ATOM 1608 O O . GLU A 1 197 ? 33.377 14.964 -40.596 1.00 94.44 197 GLU A O 1
ATOM 1613 N N . ASN A 1 198 ? 32.228 15.293 -42.502 1.00 94.38 198 ASN A N 1
ATOM 1614 C CA . ASN A 1 198 ? 30.970 15.625 -41.829 1.00 94.38 198 ASN A CA 1
ATOM 1615 C C . ASN A 1 198 ? 30.470 14.459 -40.962 1.00 94.38 198 ASN A C 1
ATOM 1617 O O . ASN A 1 198 ? 30.138 14.655 -39.790 1.00 94.38 198 ASN A O 1
ATOM 1621 N N . LEU A 1 199 ? 30.502 13.231 -41.491 1.00 94.31 199 LEU A N 1
ATOM 1622 C CA . LEU A 1 199 ? 30.129 12.031 -40.740 1.00 94.31 199 LEU A CA 1
ATOM 1623 C C . LEU A 1 199 ? 31.036 11.810 -39.519 1.00 94.31 199 LEU A C 1
ATOM 1625 O O . LEU A 1 199 ? 30.558 11.433 -38.447 1.00 94.31 199 LEU A O 1
ATOM 1629 N N . TYR A 1 200 ? 32.339 12.059 -39.656 1.00 94.81 200 TYR A N 1
ATOM 1630 C CA . TYR A 1 200 ? 33.296 11.924 -38.561 1.00 94.81 200 TYR A CA 1
ATOM 1631 C C . TYR A 1 200 ? 33.026 12.938 -37.435 1.00 94.81 200 TYR A C 1
ATOM 1633 O O . TYR A 1 200 ? 33.007 12.567 -36.258 1.00 94.81 200 TYR A O 1
ATOM 1641 N N . VAL A 1 201 ? 32.741 14.199 -37.779 1.00 95.31 201 VAL A N 1
ATOM 1642 C CA . VAL A 1 201 ? 32.378 15.241 -36.801 1.00 95.31 201 VAL A CA 1
ATOM 1643 C C . VAL A 1 201 ? 31.092 14.875 -36.051 1.00 95.31 201 VAL A C 1
ATOM 1645 O O . VAL A 1 201 ? 31.016 15.018 -34.824 1.00 95.31 201 VAL A O 1
ATOM 1648 N N . GLU A 1 202 ? 30.085 14.358 -36.757 1.00 95.38 202 GLU A N 1
ATOM 1649 C CA . GLU A 1 202 ? 28.847 13.882 -36.133 1.00 95.38 202 GLU A CA 1
ATOM 1650 C C . GLU A 1 202 ? 29.088 12.686 -35.204 1.00 95.38 202 GLU A C 1
ATOM 1652 O O . GLU A 1 202 ? 28.583 12.670 -34.075 1.00 95.38 202 GLU A O 1
ATOM 1657 N N . TYR A 1 203 ? 29.902 11.718 -35.632 1.00 94.38 203 TYR A N 1
ATOM 1658 C CA . TYR A 1 203 ? 30.299 10.576 -34.810 1.00 94.38 203 TYR A CA 1
ATOM 1659 C C . TYR A 1 203 ? 30.965 11.026 -33.505 1.00 94.38 203 TYR A C 1
ATOM 1661 O O . TYR A 1 203 ? 30.583 10.565 -32.425 1.00 94.38 203 TYR A O 1
ATOM 1669 N N . GLU A 1 204 ? 31.914 11.961 -33.575 1.00 96.00 204 GLU A N 1
ATOM 1670 C CA . GLU A 1 204 ? 32.620 12.474 -32.400 1.00 96.00 204 GLU A CA 1
ATOM 1671 C C . GLU A 1 204 ? 31.660 13.208 -31.442 1.00 96.00 204 GLU A C 1
ATOM 1673 O O . GLU A 1 204 ? 31.680 12.981 -30.226 1.00 96.00 204 GLU A O 1
ATOM 1678 N N . SER A 1 205 ? 30.725 13.996 -31.984 1.00 94.75 205 SER A N 1
ATOM 1679 C CA . SER A 1 205 ? 29.653 14.647 -31.216 1.00 94.75 205 SER A CA 1
ATOM 1680 C C . SER A 1 205 ? 28.765 13.636 -30.477 1.00 94.75 205 SER A C 1
ATOM 1682 O O . SER A 1 205 ? 28.507 13.774 -29.274 1.00 94.75 205 SER A O 1
ATOM 1684 N N . VAL A 1 206 ? 28.320 12.579 -31.162 1.00 95.00 206 VAL A N 1
ATOM 1685 C CA . VAL A 1 206 ? 27.501 11.507 -30.572 1.00 95.00 206 VAL A CA 1
ATOM 1686 C C . VAL A 1 206 ? 28.290 10.717 -29.528 1.00 95.00 206 VAL A C 1
ATOM 1688 O O . VAL A 1 206 ? 27.761 10.405 -28.456 1.00 95.00 206 VAL A O 1
ATOM 1691 N N . TYR A 1 207 ? 29.563 10.429 -29.790 1.00 95.38 207 TYR A N 1
ATOM 1692 C CA . TYR A 1 207 ? 30.444 9.735 -28.858 1.00 95.38 207 TYR A CA 1
ATOM 1693 C C . TYR A 1 207 ? 30.604 10.510 -27.542 1.00 95.38 207 TYR A C 1
ATOM 1695 O O . TYR A 1 207 ? 30.436 9.943 -26.454 1.00 95.38 207 TYR A O 1
ATOM 1703 N N . LEU A 1 208 ? 30.848 11.822 -27.617 1.00 95.50 208 LEU A N 1
ATOM 1704 C CA . LEU A 1 208 ? 30.949 12.681 -26.436 1.00 95.50 208 LEU A CA 1
ATOM 1705 C C . LEU A 1 208 ? 29.629 12.745 -25.658 1.00 95.50 208 LEU A C 1
ATOM 1707 O O . LEU A 1 208 ? 29.638 12.611 -24.430 1.00 95.50 208 LEU A O 1
ATOM 1711 N N . LYS A 1 209 ? 28.488 12.863 -26.351 1.00 96.38 209 LYS A N 1
ATOM 1712 C CA . LYS A 1 209 ? 27.159 12.812 -25.719 1.00 96.38 209 LYS A CA 1
ATOM 1713 C C . LYS A 1 209 ? 26.934 11.490 -24.985 1.00 96.38 209 LYS A C 1
ATOM 1715 O O . LYS A 1 209 ? 26.547 11.507 -23.818 1.00 96.38 209 LYS A O 1
ATOM 1720 N N . ASN A 1 210 ? 27.251 10.353 -25.604 1.00 93.31 210 ASN A N 1
ATOM 1721 C CA . ASN A 1 210 ? 27.142 9.035 -24.970 1.00 93.31 210 ASN A CA 1
ATOM 1722 C C . ASN A 1 210 ? 28.049 8.897 -23.740 1.00 93.31 210 ASN A C 1
ATOM 1724 O O . ASN A 1 210 ? 27.639 8.344 -22.717 1.00 93.31 210 ASN A O 1
ATOM 1728 N N . LYS A 1 211 ? 29.266 9.448 -23.795 1.00 95.06 211 LYS A N 1
ATOM 1729 C CA . LYS A 1 211 ? 30.175 9.490 -22.643 1.00 95.06 211 LYS A CA 1
ATOM 1730 C C . LYS A 1 211 ? 29.588 10.305 -21.487 1.00 95.06 211 LYS A C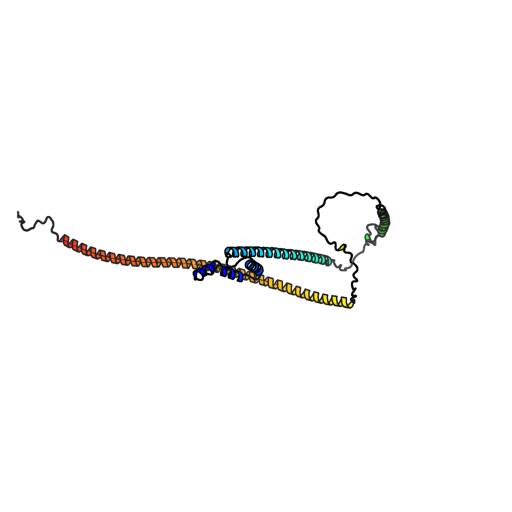 1
ATOM 1732 O O . LYS A 1 211 ? 29.692 9.874 -20.337 1.00 95.06 211 LYS A O 1
ATOM 1737 N N . CYS A 1 212 ? 28.963 11.449 -21.771 1.00 94.44 212 CYS A N 1
ATOM 1738 C CA . CYS A 1 212 ? 28.267 12.259 -20.768 1.00 94.44 212 CYS A CA 1
ATOM 1739 C C . CYS A 1 212 ? 27.046 11.531 -20.190 1.00 94.44 212 CYS A C 1
ATOM 1741 O O . CYS A 1 212 ? 26.929 11.420 -18.972 1.00 94.44 212 CYS A O 1
ATOM 1743 N N . LEU A 1 213 ? 26.194 10.951 -21.039 1.00 94.81 213 LEU A N 1
ATOM 1744 C CA . LEU A 1 213 ? 25.030 10.174 -20.602 1.00 94.81 213 LEU A CA 1
ATOM 174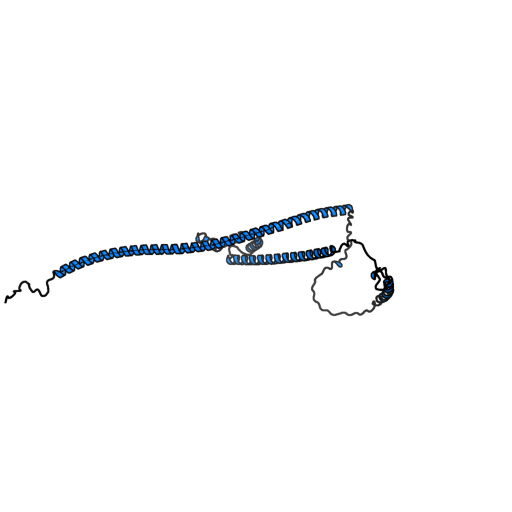5 C C . LEU A 1 213 ? 25.433 9.010 -19.695 1.00 94.81 213 LEU A C 1
ATOM 1747 O O . LEU A 1 213 ? 24.816 8.803 -18.656 1.00 94.81 213 LEU A O 1
ATOM 1751 N N . LYS A 1 214 ? 26.523 8.303 -20.013 1.00 96.25 214 LYS A N 1
ATOM 1752 C CA . LYS A 1 214 ? 27.043 7.223 -19.166 1.00 96.25 214 LYS A CA 1
ATOM 1753 C C . LYS A 1 214 ? 27.424 7.711 -17.764 1.00 96.25 214 LYS A C 1
ATOM 1755 O O . LYS A 1 214 ? 27.153 7.015 -16.790 1.00 96.25 214 LYS A O 1
ATOM 1760 N N . LYS A 1 215 ? 28.028 8.900 -17.642 1.00 95.88 215 LYS A N 1
ATOM 1761 C CA . LYS A 1 215 ? 28.332 9.505 -16.332 1.00 95.88 215 LYS A CA 1
ATOM 1762 C C . LYS A 1 215 ? 27.054 9.852 -15.570 1.00 95.88 215 LYS A C 1
ATOM 1764 O O . LYS A 1 215 ? 26.967 9.533 -14.389 1.00 95.88 215 LYS A O 1
ATOM 1769 N N . ASN A 1 216 ? 26.067 10.434 -16.249 1.00 96.06 216 ASN A N 1
ATOM 1770 C CA . ASN A 1 216 ? 24.785 10.788 -15.639 1.00 96.06 216 ASN A CA 1
ATOM 1771 C C . ASN A 1 216 ? 24.038 9.546 -15.144 1.00 96.06 216 ASN A C 1
ATOM 1773 O O . ASN A 1 216 ? 23.561 9.541 -14.018 1.00 96.06 216 ASN A O 1
ATOM 1777 N N . VAL A 1 217 ? 24.021 8.463 -15.929 1.00 95.00 217 VAL A N 1
ATOM 1778 C CA . VAL A 1 217 ? 23.438 7.174 -15.522 1.00 95.00 217 VAL A CA 1
ATOM 1779 C C . VAL A 1 217 ? 24.121 6.629 -14.267 1.00 95.00 217 VAL A C 1
ATOM 1781 O O . VAL A 1 217 ? 23.440 6.173 -13.354 1.00 95.00 217 VAL A O 1
ATOM 1784 N N . ILE A 1 218 ? 25.453 6.708 -14.177 1.00 96.25 218 ILE A N 1
ATOM 1785 C CA . ILE A 1 218 ? 26.185 6.286 -12.972 1.00 96.25 218 ILE A CA 1
ATOM 1786 C C . ILE A 1 218 ? 25.839 7.181 -11.772 1.00 96.25 218 ILE A C 1
ATOM 1788 O O . ILE A 1 218 ? 25.676 6.662 -10.672 1.00 96.25 218 ILE A O 1
ATOM 1792 N N . SER A 1 219 ? 25.719 8.500 -11.966 1.00 95.31 219 SER A N 1
ATOM 1793 C CA . SER A 1 219 ? 25.323 9.438 -10.903 1.00 95.31 219 SER A CA 1
ATOM 1794 C C . SER A 1 219 ? 23.916 9.134 -10.389 1.00 95.31 219 SER A C 1
ATOM 1796 O O . SER A 1 219 ? 23.743 8.861 -9.206 1.00 95.31 219 SER A O 1
ATOM 1798 N N . MET A 1 220 ? 22.938 9.059 -11.295 1.00 94.25 220 MET A N 1
ATOM 1799 C CA . MET A 1 220 ? 21.550 8.731 -10.965 1.00 94.25 220 MET A CA 1
ATOM 1800 C C . MET A 1 220 ? 21.429 7.355 -10.307 1.00 94.25 220 MET A C 1
ATOM 1802 O O . MET A 1 220 ? 20.663 7.187 -9.368 1.00 94.25 220 MET A O 1
ATOM 1806 N N . SER A 1 221 ? 22.202 6.360 -10.753 1.00 95.56 221 SER A N 1
ATOM 1807 C CA . SER A 1 221 ? 22.199 5.034 -10.128 1.00 95.56 221 SER A CA 1
ATOM 1808 C C . SER A 1 221 ? 22.688 5.067 -8.678 1.00 95.56 221 SER A C 1
ATOM 1810 O O . SER A 1 221 ? 22.204 4.274 -7.876 1.00 95.56 221 SER A O 1
ATOM 1812 N N . LYS A 1 222 ? 23.636 5.948 -8.332 1.00 96.31 222 LYS A N 1
ATOM 1813 C CA . LYS A 1 222 ? 24.098 6.117 -6.945 1.00 96.31 222 LYS A CA 1
ATOM 1814 C C . LYS A 1 222 ? 23.049 6.815 -6.087 1.00 96.31 222 LYS A C 1
ATOM 1816 O O . LYS A 1 222 ? 22.809 6.376 -4.969 1.00 96.31 222 LYS A O 1
ATOM 1821 N N . GLU A 1 223 ? 22.416 7.859 -6.617 1.00 96.88 223 GLU A N 1
ATOM 1822 C CA . GLU A 1 223 ? 21.309 8.551 -5.943 1.00 96.88 223 GLU A CA 1
ATOM 1823 C C . GLU A 1 223 ? 20.136 7.598 -5.681 1.00 96.88 223 GLU A C 1
ATOM 1825 O O . GLU A 1 223 ? 19.623 7.549 -4.568 1.00 96.88 223 GLU A O 1
ATOM 1830 N N . MET A 1 224 ? 19.773 6.766 -6.663 1.00 93.00 224 MET A N 1
ATOM 1831 C CA . MET A 1 224 ? 18.740 5.739 -6.497 1.00 93.00 224 MET A CA 1
ATOM 1832 C C . MET A 1 224 ? 19.090 4.724 -5.404 1.00 93.00 224 MET A C 1
ATOM 1834 O O . MET A 1 224 ? 18.201 4.317 -4.662 1.00 93.00 224 MET A O 1
ATOM 1838 N N . GLU A 1 225 ? 20.359 4.321 -5.275 1.00 96.00 225 GLU A N 1
ATOM 1839 C CA . GLU A 1 225 ? 20.768 3.412 -4.196 1.00 96.00 225 GLU A CA 1
ATOM 1840 C C . GLU A 1 225 ? 20.741 4.106 -2.823 1.00 96.00 225 GLU A C 1
ATOM 1842 O O . GLU A 1 225 ? 20.312 3.490 -1.853 1.00 96.00 225 GLU A O 1
ATOM 1847 N N . SER A 1 226 ? 21.108 5.393 -2.734 1.00 96.50 226 SER A N 1
ATOM 1848 C CA . SER A 1 226 ? 20.970 6.183 -1.493 1.00 96.50 226 SER A CA 1
ATOM 1849 C C . SER A 1 226 ? 19.513 6.271 -1.049 1.00 96.50 226 SER A C 1
ATOM 1851 O O . SER A 1 226 ? 19.180 5.868 0.062 1.00 96.50 226 SER A O 1
ATOM 1853 N N . LEU A 1 227 ? 18.623 6.698 -1.951 1.00 96.19 227 LEU A N 1
ATOM 1854 C CA . LEU A 1 227 ? 17.190 6.821 -1.672 1.00 96.19 227 LEU A CA 1
ATOM 1855 C C . LEU A 1 227 ? 16.551 5.477 -1.315 1.00 96.19 227 LEU A C 1
ATOM 1857 O O . LEU A 1 227 ? 15.625 5.405 -0.511 1.00 96.19 227 LEU A O 1
ATOM 1861 N N . LYS A 1 228 ? 17.028 4.386 -1.916 1.00 96.94 228 LYS A N 1
ATOM 1862 C CA . LYS A 1 228 ? 16.580 3.034 -1.582 1.00 96.94 228 LYS A CA 1
ATOM 1863 C C . LYS A 1 228 ? 16.993 2.634 -0.164 1.00 96.94 228 LYS A C 1
ATOM 1865 O O . LYS A 1 228 ? 16.183 2.022 0.530 1.00 96.94 228 LYS A O 1
ATOM 1870 N N . ASN A 1 229 ? 18.200 2.995 0.267 1.00 95.44 229 ASN A N 1
ATOM 1871 C CA . ASN A 1 229 ? 18.651 2.761 1.637 1.00 95.44 229 ASN A CA 1
ATOM 1872 C C . ASN A 1 229 ? 17.837 3.601 2.633 1.00 95.44 229 ASN A C 1
ATOM 1874 O O . ASN A 1 229 ? 17.296 3.040 3.581 1.00 95.44 229 ASN A O 1
ATOM 1878 N N . GLU A 1 230 ? 17.638 4.892 2.365 1.00 96.69 230 GLU A N 1
ATOM 1879 C CA . GLU A 1 230 ? 16.799 5.775 3.196 1.00 96.69 230 GLU A CA 1
ATOM 1880 C C . GLU A 1 230 ? 15.355 5.251 3.309 1.00 96.69 230 GLU A C 1
ATOM 1882 O O . GLU A 1 230 ? 14.798 5.147 4.400 1.00 96.69 230 GLU A O 1
ATOM 1887 N N . ASN A 1 231 ? 14.758 4.807 2.197 1.00 94.19 231 ASN A N 1
ATOM 1888 C CA . ASN A 1 231 ? 13.438 4.173 2.222 1.00 94.19 231 ASN A CA 1
ATOM 1889 C C . ASN A 1 231 ? 13.416 2.892 3.065 1.00 94.19 231 ASN A C 1
ATOM 1891 O O . ASN A 1 231 ? 12.415 2.620 3.724 1.00 94.19 231 ASN A O 1
ATOM 1895 N N . SER A 1 232 ? 14.491 2.098 3.053 1.00 95.19 232 SER A N 1
ATOM 1896 C CA . SER A 1 232 ? 14.575 0.896 3.889 1.00 95.19 232 SER A CA 1
ATOM 1897 C C . SER A 1 232 ? 14.623 1.233 5.383 1.00 95.19 232 SER A C 1
ATOM 1899 O O . SER A 1 232 ? 13.980 0.554 6.181 1.00 95.19 232 SER A O 1
ATOM 1901 N N . GLU A 1 233 ? 15.301 2.320 5.758 1.00 96.56 233 GLU A N 1
ATOM 1902 C CA . GLU A 1 233 ? 15.331 2.817 7.136 1.00 96.56 233 GLU A CA 1
ATOM 1903 C C . GLU A 1 233 ? 13.949 3.307 7.580 1.00 96.56 233 GLU A C 1
ATOM 1905 O O . GLU A 1 233 ? 13.459 2.886 8.629 1.00 96.56 233 GLU A O 1
ATOM 1910 N N . HIS A 1 234 ? 13.268 4.104 6.751 1.00 96.00 234 HIS A N 1
ATOM 1911 C CA . HIS A 1 234 ? 11.908 4.564 7.040 1.00 96.00 234 HIS A CA 1
ATOM 1912 C C . HIS A 1 234 ? 10.900 3.416 7.164 1.00 96.00 234 HIS A C 1
ATOM 1914 O O . HIS A 1 234 ? 10.017 3.466 8.019 1.00 96.00 234 HIS A O 1
ATOM 1920 N N . ILE A 1 235 ? 11.022 2.363 6.349 1.00 96.38 235 ILE A N 1
ATOM 1921 C CA . ILE A 1 235 ? 10.169 1.171 6.467 1.00 96.38 235 ILE A CA 1
ATOM 1922 C C . ILE A 1 235 ? 10.365 0.500 7.833 1.00 96.38 235 ILE A C 1
ATOM 1924 O O . ILE A 1 235 ? 9.376 0.191 8.499 1.00 96.38 235 ILE A O 1
ATOM 1928 N N . ASN A 1 236 ? 11.614 0.334 8.275 1.00 95.62 236 ASN A N 1
ATOM 1929 C CA . ASN A 1 236 ? 11.914 -0.257 9.582 1.00 95.62 236 ASN A CA 1
ATOM 1930 C C . ASN A 1 236 ? 11.372 0.603 10.736 1.00 95.62 236 ASN A C 1
ATOM 1932 O O . ASN A 1 236 ? 10.853 0.078 11.722 1.00 95.62 236 ASN A O 1
ATOM 1936 N N . GLU A 1 237 ? 11.456 1.930 10.617 1.00 97.31 237 GLU A N 1
ATOM 1937 C CA . GLU A 1 237 ? 10.913 2.854 11.616 1.00 97.31 237 GLU A CA 1
ATOM 1938 C C . GLU A 1 237 ? 9.379 2.791 11.685 1.00 97.31 237 GLU A C 1
ATOM 1940 O O . GLU A 1 237 ? 8.808 2.741 12.777 1.00 97.31 237 GLU A O 1
ATOM 1945 N N . ILE A 1 238 ? 8.703 2.707 10.535 1.00 95.94 238 ILE A N 1
ATOM 1946 C CA . ILE A 1 238 ? 7.248 2.508 10.465 1.00 95.94 238 ILE A CA 1
ATOM 1947 C C . ILE A 1 238 ? 6.843 1.190 11.134 1.00 95.94 238 ILE A C 1
ATOM 1949 O O . ILE A 1 238 ? 5.845 1.160 11.856 1.00 95.94 238 ILE A O 1
ATOM 1953 N N . GLU A 1 239 ? 7.595 0.110 10.919 1.00 96.75 239 GLU A N 1
ATOM 1954 C CA . GLU A 1 239 ? 7.314 -1.191 11.535 1.00 96.75 239 GLU A CA 1
ATOM 1955 C C . GLU A 1 239 ? 7.476 -1.140 13.062 1.00 96.75 239 GLU A C 1
ATOM 1957 O O . GLU A 1 239 ? 6.557 -1.512 13.791 1.00 96.75 239 GLU A O 1
ATOM 1962 N N . SER A 1 240 ? 8.558 -0.529 13.552 1.00 96.31 240 SER A N 1
ATOM 1963 C CA . SER A 1 240 ? 8.771 -0.276 14.986 1.00 96.31 240 SER A CA 1
ATOM 1964 C C . SER A 1 240 ? 7.643 0.555 15.618 1.00 96.31 240 SER A C 1
ATOM 1966 O O . SER A 1 240 ? 7.120 0.224 16.689 1.00 96.31 240 SER A O 1
ATOM 1968 N N . LEU A 1 241 ? 7.204 1.626 14.947 1.00 96.31 241 LEU A N 1
ATOM 1969 C CA . LEU A 1 241 ? 6.092 2.457 15.418 1.00 96.31 241 LEU A CA 1
ATOM 1970 C C . LEU A 1 241 ? 4.762 1.702 15.418 1.00 96.31 241 LEU A C 1
ATOM 1972 O O . LEU A 1 241 ? 3.947 1.890 16.325 1.00 96.31 241 LEU A O 1
ATOM 1976 N N . LYS A 1 242 ? 4.537 0.837 14.429 1.00 97.12 242 LYS A N 1
ATOM 1977 C CA . LYS A 1 242 ? 3.345 -0.008 14.347 1.00 97.12 242 LYS A CA 1
ATOM 1978 C C . LYS A 1 242 ? 3.292 -1.003 15.504 1.00 97.12 242 LYS A C 1
ATOM 1980 O O . LYS A 1 242 ? 2.239 -1.129 16.130 1.00 97.12 242 LYS A O 1
ATOM 1985 N N . ASP A 1 243 ? 4.413 -1.636 15.833 1.00 95.50 243 ASP A N 1
ATOM 1986 C CA . ASP A 1 243 ? 4.517 -2.550 16.974 1.00 95.50 243 ASP A CA 1
ATOM 1987 C C . ASP A 1 243 ? 4.250 -1.823 18.294 1.00 95.50 243 ASP A C 1
ATOM 1989 O O . ASP A 1 243 ? 3.461 -2.285 19.124 1.00 95.50 243 ASP A O 1
ATOM 1993 N N . LYS A 1 244 ? 4.822 -0.625 18.455 1.00 96.88 244 LYS A N 1
ATOM 1994 C CA . LYS A 1 244 ? 4.572 0.231 19.619 1.00 96.88 244 LYS A CA 1
ATOM 1995 C C . LYS A 1 244 ? 3.106 0.666 19.716 1.00 96.88 244 LYS A C 1
ATOM 1997 O O . LYS A 1 244 ? 2.534 0.667 20.804 1.00 96.88 244 LYS A O 1
ATOM 2002 N N . SER A 1 245 ? 2.473 1.005 18.593 1.00 95.38 245 SER A N 1
ATOM 2003 C CA . SER A 1 245 ? 1.046 1.338 18.561 1.00 95.38 245 SER A CA 1
ATOM 2004 C C . SER A 1 245 ? 0.178 0.136 18.931 1.00 95.38 245 SER A C 1
ATOM 2006 O O . SER A 1 245 ? -0.797 0.300 19.655 1.00 95.38 245 SER A O 1
ATOM 2008 N N . SER A 1 246 ? 0.529 -1.063 18.462 1.00 94.62 246 SER A N 1
ATOM 2009 C CA . SER A 1 246 ? -0.134 -2.318 18.837 1.00 94.62 246 SER A CA 1
ATOM 2010 C C . SER A 1 246 ? -0.048 -2.561 20.348 1.00 94.62 246 SER A C 1
ATOM 2012 O O . SER A 1 246 ? -1.058 -2.846 20.991 1.00 94.62 246 SER A O 1
ATOM 2014 N N . PHE A 1 247 ? 1.136 -2.358 20.933 1.00 96.56 247 PHE A N 1
ATOM 2015 C CA . PHE A 1 247 ? 1.345 -2.480 22.373 1.00 96.56 247 PHE A CA 1
ATOM 2016 C C . PHE A 1 247 ? 0.430 -1.541 23.174 1.00 96.56 247 PHE A C 1
ATOM 2018 O O . PHE A 1 247 ? -0.305 -2.003 24.047 1.00 96.56 247 PHE A O 1
ATOM 2025 N N . TYR A 1 248 ? 0.409 -0.245 22.842 1.00 96.00 248 TYR A N 1
ATOM 2026 C CA . TYR A 1 248 ? -0.440 0.713 23.558 1.00 96.00 248 TYR A CA 1
ATOM 2027 C C . TYR A 1 248 ? -1.935 0.462 23.357 1.00 96.00 248 TYR A C 1
ATOM 2029 O O . TYR A 1 248 ? -2.712 0.686 24.279 1.00 96.00 248 TYR A O 1
ATOM 2037 N N . MET A 1 249 ? -2.354 -0.022 22.185 1.00 94.81 249 MET A N 1
ATOM 2038 C CA . MET A 1 249 ? -3.754 -0.395 21.957 1.00 94.81 249 MET A CA 1
ATOM 2039 C C . MET A 1 249 ? -4.195 -1.522 22.898 1.00 94.81 249 MET A C 1
ATOM 2041 O O . MET A 1 249 ? -5.252 -1.409 23.516 1.00 94.81 249 MET A O 1
ATOM 2045 N N . ASN A 1 250 ? -3.363 -2.553 23.070 1.00 95.56 250 ASN A N 1
ATOM 2046 C CA . ASN A 1 250 ? -3.642 -3.632 24.020 1.00 95.56 250 ASN A CA 1
ATOM 2047 C C . ASN A 1 250 ? -3.679 -3.118 25.468 1.00 95.56 250 ASN A C 1
ATOM 2049 O O . ASN A 1 250 ? -4.539 -3.516 26.249 1.00 95.56 250 ASN A O 1
ATOM 2053 N N . GLU A 1 251 ? -2.769 -2.215 25.837 1.00 96.56 251 GLU A N 1
ATOM 2054 C CA . GLU A 1 251 ? -2.731 -1.636 27.184 1.00 96.56 251 GLU A CA 1
ATOM 2055 C C . GLU A 1 251 ? -3.986 -0.799 27.489 1.00 96.56 251 GLU A C 1
ATOM 2057 O O . GLU A 1 251 ? -4.573 -0.921 28.566 1.00 96.56 251 GLU A O 1
ATOM 2062 N N . ILE A 1 252 ? -4.463 -0.019 26.514 1.00 96.12 252 ILE A N 1
ATOM 2063 C CA . ILE A 1 252 ? -5.732 0.715 26.608 1.00 96.12 252 ILE A CA 1
ATOM 2064 C C . ILE A 1 252 ? -6.911 -0.251 26.770 1.00 96.12 252 ILE A C 1
ATOM 2066 O O . ILE A 1 252 ? -7.802 0.009 27.579 1.00 96.12 252 ILE A O 1
ATOM 2070 N N . GLU A 1 253 ? -6.928 -1.368 26.040 1.00 96.81 253 GLU A N 1
ATOM 2071 C CA . GLU A 1 253 ? -7.997 -2.366 26.139 1.00 96.81 253 GLU A CA 1
ATOM 2072 C C . GLU A 1 253 ? -8.051 -3.003 27.534 1.00 96.81 253 GLU A C 1
ATOM 2074 O O . GLU A 1 253 ? -9.121 -3.074 28.144 1.00 96.81 253 GLU A O 1
ATOM 2079 N N . ILE A 1 254 ? -6.892 -3.364 28.095 1.00 96.00 254 ILE A N 1
ATOM 2080 C CA . ILE A 1 254 ? -6.779 -3.887 29.465 1.00 96.00 254 ILE A CA 1
ATOM 2081 C C . ILE A 1 254 ? -7.283 -2.858 30.484 1.00 96.00 254 ILE A C 1
ATOM 2083 O O . ILE A 1 254 ? -8.077 -3.196 31.367 1.00 96.00 254 ILE A O 1
ATOM 2087 N N . LEU A 1 255 ? -6.853 -1.598 30.365 1.00 96.25 255 LEU A N 1
ATOM 2088 C CA . LEU A 1 255 ? -7.293 -0.522 31.256 1.00 96.25 255 LEU A CA 1
ATOM 2089 C C . LEU A 1 255 ? -8.803 -0.291 31.165 1.00 96.25 255 LEU A C 1
ATOM 2091 O O . LEU A 1 255 ? -9.452 -0.093 32.190 1.00 96.25 255 LEU A O 1
ATOM 2095 N N . ASN A 1 256 ? -9.374 -0.363 29.964 1.00 96.12 256 ASN A N 1
ATOM 2096 C CA . ASN A 1 256 ? -10.806 -0.198 29.755 1.00 96.12 256 ASN A CA 1
ATOM 2097 C C . ASN A 1 256 ? -11.613 -1.331 30.411 1.00 96.12 256 ASN A C 1
ATOM 2099 O O . ASN A 1 256 ? -12.592 -1.066 31.108 1.00 96.12 256 ASN A O 1
ATOM 2103 N N . VAL A 1 257 ? -11.170 -2.586 30.263 1.00 96.75 257 VAL A N 1
ATOM 2104 C CA . VAL A 1 257 ? -11.790 -3.741 30.938 1.00 96.75 257 VAL A CA 1
ATOM 2105 C C . VAL A 1 257 ? -11.692 -3.603 32.458 1.00 96.75 257 VAL A C 1
ATOM 2107 O O . VAL A 1 257 ? -12.685 -3.794 33.158 1.00 96.75 257 VAL A O 1
ATOM 2110 N N . SER A 1 258 ? -10.523 -3.215 32.974 1.00 95.81 258 SER A N 1
ATOM 2111 C CA . SER A 1 258 ? -10.309 -2.986 34.409 1.00 95.81 258 SER A CA 1
ATOM 2112 C C . SER A 1 258 ? -11.208 -1.873 34.953 1.00 95.81 258 SER A C 1
ATOM 2114 O O . SER A 1 258 ? -11.867 -2.035 35.982 1.00 95.81 258 SER A O 1
ATOM 2116 N N . SER A 1 259 ? -11.310 -0.757 34.227 1.00 95.88 259 SER A N 1
ATOM 2117 C CA . SER A 1 259 ? -12.189 0.348 34.601 1.00 95.88 259 SER A CA 1
ATOM 2118 C C . SER A 1 259 ? -13.656 -0.069 34.583 1.00 95.88 259 SER A C 1
ATOM 2120 O O . SER A 1 259 ? -14.395 0.321 35.485 1.00 95.88 259 SER A O 1
ATOM 2122 N N . LYS A 1 260 ? -14.082 -0.867 33.595 1.00 97.19 260 LYS A N 1
ATOM 2123 C CA . LYS A 1 260 ? -15.454 -1.375 33.525 1.00 97.19 260 LYS A CA 1
ATOM 2124 C C . LYS A 1 260 ? -15.773 -2.288 34.708 1.00 97.19 260 LYS A C 1
ATOM 2126 O O . LYS A 1 260 ? -16.780 -2.075 35.373 1.00 97.19 260 LYS A O 1
ATOM 2131 N N . LEU A 1 261 ? -14.876 -3.221 35.022 1.00 96.88 261 LEU A N 1
ATOM 2132 C CA . LEU A 1 261 ? -15.018 -4.113 36.170 1.00 96.88 261 LEU A CA 1
ATOM 2133 C C . LEU A 1 261 ? -15.106 -3.333 37.492 1.00 96.88 261 LEU A C 1
ATOM 2135 O O . LEU A 1 261 ? -15.924 -3.655 38.348 1.00 96.88 261 LEU A O 1
ATOM 2139 N N . SER A 1 262 ? -14.297 -2.281 37.648 1.00 96.38 262 SER A N 1
ATOM 2140 C CA . SER A 1 262 ? -14.338 -1.403 38.823 1.00 96.38 262 SER A CA 1
ATOM 2141 C C . SER A 1 262 ? -15.691 -0.694 38.978 1.00 96.38 262 SER A C 1
ATOM 2143 O O . SER A 1 262 ? -16.239 -0.651 40.078 1.00 96.38 262 SER A O 1
ATOM 2145 N N . ILE A 1 263 ? -16.263 -0.187 37.878 1.00 96.31 263 ILE A N 1
ATOM 2146 C CA . ILE A 1 263 ? -17.600 0.430 37.879 1.00 96.31 263 ILE A CA 1
ATOM 2147 C C . ILE A 1 263 ? -18.663 -0.590 38.293 1.00 96.31 263 ILE A C 1
ATOM 2149 O O . ILE A 1 263 ? -19.443 -0.308 39.201 1.00 96.31 263 ILE A O 1
ATOM 2153 N N . ASP A 1 264 ? -18.646 -1.782 37.696 1.00 96.56 264 ASP A N 1
ATOM 2154 C CA . ASP A 1 264 ? -19.624 -2.834 37.992 1.00 96.56 264 ASP A CA 1
ATOM 2155 C C . ASP A 1 264 ? -19.567 -3.248 39.480 1.00 96.56 264 ASP A C 1
ATOM 2157 O O . ASP A 1 264 ? -20.601 -3.373 40.139 1.00 96.56 264 ASP A O 1
ATOM 2161 N N . PHE A 1 265 ? -18.361 -3.356 40.056 1.00 95.56 265 PHE A N 1
ATOM 2162 C CA . PHE A 1 265 ? -18.183 -3.609 41.492 1.00 95.56 265 PHE A CA 1
ATOM 2163 C C . PHE A 1 265 ? -18.708 -2.477 42.385 1.00 95.56 265 PHE A C 1
ATOM 2165 O O . PHE A 1 265 ? -19.206 -2.741 43.483 1.00 95.56 265 PHE A O 1
ATOM 2172 N N . MET A 1 266 ? -18.571 -1.214 41.973 1.00 95.88 266 MET A N 1
ATOM 2173 C CA . MET A 1 266 ? -19.116 -0.087 42.737 1.00 95.88 266 MET A CA 1
ATOM 2174 C C . MET A 1 266 ? -20.647 -0.107 42.743 1.00 95.88 266 MET A C 1
ATOM 2176 O O . MET A 1 266 ? -21.244 0.042 43.810 1.00 95.88 266 MET A O 1
ATOM 2180 N N . GLU A 1 267 ? -21.270 -0.342 41.587 1.00 96.44 267 GLU A N 1
ATOM 2181 C CA . GLU A 1 267 ? -22.729 -0.434 41.451 1.00 96.44 267 GLU A CA 1
ATOM 2182 C C . GLU A 1 267 ? -23.307 -1.583 42.294 1.00 96.44 267 GLU A C 1
ATOM 2184 O O . GLU A 1 267 ? -24.297 -1.407 43.012 1.00 96.44 267 GLU A O 1
ATOM 2189 N N . GLU A 1 268 ? -22.668 -2.758 42.274 1.00 97.00 268 GLU A N 1
ATOM 2190 C CA . GLU A 1 268 ? -23.091 -3.900 43.089 1.00 97.00 268 GLU A CA 1
ATOM 2191 C C . GLU A 1 268 ? -22.958 -3.616 44.593 1.00 97.00 268 GLU A C 1
ATOM 2193 O O . GLU A 1 268 ? -23.879 -3.900 45.364 1.00 97.00 268 GLU A O 1
ATOM 2198 N N . ASN A 1 269 ? -21.856 -2.995 45.021 1.00 95.12 269 ASN A N 1
ATOM 2199 C CA . ASN A 1 269 ? -21.671 -2.601 46.418 1.00 95.12 269 ASN A CA 1
ATOM 2200 C C . ASN A 1 269 ? -22.723 -1.589 46.884 1.00 95.12 269 ASN A C 1
ATOM 2202 O O . ASN A 1 269 ? -23.203 -1.681 48.016 1.00 95.12 269 ASN A O 1
ATOM 2206 N N . GLU A 1 270 ? -23.102 -0.632 46.036 1.00 97.12 270 GLU A N 1
ATOM 2207 C CA . GLU A 1 270 ? -24.163 0.324 46.353 1.00 97.12 270 GLU A CA 1
ATOM 2208 C C . GLU A 1 270 ? -25.513 -0.385 46.527 1.00 97.12 270 GLU A C 1
ATOM 2210 O O . GLU A 1 270 ? -26.215 -0.157 47.518 1.00 97.12 270 GLU A O 1
ATOM 2215 N N . LYS A 1 271 ? -25.833 -1.334 45.640 1.00 97.19 271 LYS A N 1
ATOM 2216 C CA . LYS A 1 271 ? -27.031 -2.176 45.751 1.00 97.19 271 LYS A CA 1
ATOM 2217 C C . LYS A 1 271 ? -27.041 -3.003 47.040 1.00 97.19 271 LYS A C 1
ATOM 2219 O O . LYS A 1 271 ? -28.042 -2.999 47.759 1.00 97.19 271 LYS A O 1
ATOM 2224 N N . LEU A 1 272 ? -25.934 -3.671 47.368 1.00 96.88 272 LEU A N 1
ATOM 2225 C CA . LEU A 1 272 ? -25.799 -4.451 48.604 1.00 96.88 272 LEU A CA 1
ATOM 2226 C C . LEU A 1 272 ? -25.924 -3.573 49.852 1.00 96.88 272 LEU A C 1
ATOM 2228 O O . LEU A 1 272 ? -26.440 -4.018 50.879 1.00 96.88 272 LEU A O 1
ATOM 2232 N N . LYS A 1 273 ? -25.468 -2.320 49.792 1.00 97.38 273 LYS A N 1
ATOM 2233 C CA . LYS A 1 273 ? -25.611 -1.363 50.893 1.00 97.38 273 LYS A CA 1
ATOM 2234 C C . LYS A 1 273 ? -27.077 -0.998 51.127 1.00 97.38 273 LYS A C 1
ATOM 2236 O O . LYS A 1 273 ? -27.535 -1.058 52.267 1.00 97.38 273 LYS A O 1
ATOM 2241 N N . LEU A 1 274 ? -27.824 -0.719 50.055 1.00 96.38 274 LEU A N 1
ATOM 2242 C CA . LEU A 1 274 ? -29.268 -0.473 50.123 1.00 96.38 274 LEU A CA 1
ATOM 2243 C C . LEU A 1 274 ? -30.032 -1.683 50.681 1.00 96.38 274 LEU A C 1
ATOM 2245 O O . LEU A 1 274 ? -30.914 -1.521 51.527 1.00 96.38 274 LEU A O 1
ATOM 2249 N N . GLU A 1 275 ? -29.678 -2.896 50.253 1.00 96.94 275 GLU A N 1
ATOM 2250 C CA . GLU A 1 275 ? -30.282 -4.132 50.760 1.00 96.94 275 GLU A CA 1
ATOM 2251 C C . GLU A 1 275 ? -29.977 -4.354 52.249 1.00 96.94 275 GLU A C 1
ATOM 2253 O O . GLU A 1 275 ? -30.882 -4.649 53.031 1.00 96.94 275 GLU A O 1
ATOM 2258 N N . ASN A 1 276 ? -28.730 -4.132 52.676 1.00 96.00 276 ASN A N 1
ATOM 2259 C CA . ASN A 1 276 ? -28.347 -4.203 54.086 1.00 96.00 276 ASN A CA 1
ATOM 2260 C C . ASN A 1 276 ? -29.111 -3.193 54.952 1.00 96.00 276 ASN A C 1
ATOM 2262 O O . ASN A 1 276 ? -29.530 -3.528 56.063 1.00 96.00 276 ASN A O 1
ATOM 2266 N N . ASP A 1 277 ? -29.316 -1.969 54.466 1.00 96.38 277 ASP A N 1
ATOM 2267 C CA . ASP A 1 277 ? -30.074 -0.950 55.193 1.00 96.38 277 ASP A CA 1
ATOM 2268 C C . ASP A 1 277 ? -31.566 -1.315 55.287 1.00 96.38 277 ASP A C 1
ATOM 2270 O O . ASP A 1 277 ? -32.182 -1.162 56.351 1.00 96.38 277 ASP A O 1
ATOM 2274 N N . ALA A 1 278 ? -32.140 -1.889 54.224 1.00 96.38 278 ALA A N 1
ATOM 2275 C CA . ALA A 1 278 ? -33.497 -2.433 54.242 1.00 96.38 278 ALA A CA 1
ATOM 2276 C C . ALA A 1 278 ? -33.634 -3.605 55.234 1.00 96.38 278 ALA A C 1
ATOM 2278 O O . ALA A 1 278 ? -34.565 -3.624 56.048 1.00 96.38 278 ALA A O 1
ATOM 2279 N N . LEU A 1 279 ? -32.680 -4.542 55.235 1.00 96.06 279 LEU A N 1
ATOM 2280 C CA . LEU A 1 279 ? -32.647 -5.672 56.165 1.00 96.06 279 LEU A CA 1
ATOM 2281 C C . LEU A 1 279 ? -32.508 -5.207 57.616 1.00 96.06 279 LEU A C 1
ATOM 2283 O O . LEU A 1 279 ? -33.292 -5.643 58.460 1.00 96.06 279 LEU A O 1
ATOM 2287 N N . LYS A 1 280 ? -31.606 -4.264 57.916 1.00 96.56 280 LYS A N 1
ATOM 2288 C CA . LYS A 1 280 ? -31.474 -3.661 59.257 1.00 96.56 280 LYS A CA 1
ATOM 2289 C C . LYS A 1 280 ? -32.781 -3.037 59.740 1.00 96.56 280 LYS A C 1
ATOM 2291 O O . LYS A 1 280 ? -33.136 -3.193 60.908 1.00 96.56 280 LYS A O 1
ATOM 2296 N N . LYS A 1 281 ? -33.517 -2.360 58.853 1.00 95.62 281 LYS A N 1
ATOM 2297 C CA . LYS A 1 281 ? -34.831 -1.782 59.171 1.00 95.62 281 LYS A CA 1
ATOM 2298 C C . LYS A 1 281 ? -35.880 -2.861 59.454 1.00 95.62 281 LYS A C 1
ATOM 2300 O O . LYS A 1 281 ? -36.687 -2.719 60.374 1.00 95.62 281 LYS A O 1
ATOM 2305 N N . SER A 1 282 ? -35.866 -3.956 58.696 1.00 95.62 282 SER A N 1
ATOM 2306 C CA . SER A 1 282 ? -36.753 -5.096 58.952 1.00 95.62 282 SER A CA 1
ATOM 2307 C C . SER A 1 282 ? -36.427 -5.773 60.292 1.00 95.62 282 SER A C 1
ATOM 2309 O O . SER A 1 282 ? -37.328 -6.026 61.093 1.00 95.62 282 SER A O 1
ATOM 2311 N N . PHE A 1 283 ? -35.138 -5.947 60.602 1.00 95.62 283 PHE A N 1
ATOM 2312 C CA . PHE A 1 283 ? -34.662 -6.545 61.845 1.00 95.62 283 PHE A CA 1
ATOM 2313 C C . PHE A 1 283 ? -34.993 -5.695 63.072 1.00 95.62 283 PHE A C 1
ATOM 2315 O O . PHE A 1 283 ? -35.433 -6.237 64.081 1.00 95.62 283 PHE A O 1
ATOM 2322 N N . SER A 1 284 ? -34.843 -4.368 63.008 1.00 94.06 284 SER A N 1
ATOM 2323 C CA . SER A 1 284 ? -35.236 -3.497 64.124 1.00 94.06 284 SER A CA 1
ATOM 2324 C C . SER A 1 284 ? -36.740 -3.575 64.398 1.00 94.06 284 SER A C 1
ATOM 2326 O O . SER A 1 284 ? -37.159 -3.622 65.553 1.00 94.06 284 SER A O 1
ATOM 2328 N N . THR A 1 285 ? -37.557 -3.676 63.347 1.00 94.38 285 THR A N 1
ATOM 2329 C CA . THR A 1 285 ? -39.008 -3.877 63.468 1.00 94.38 285 THR A CA 1
ATOM 2330 C C . THR A 1 285 ? -39.332 -5.229 64.111 1.00 94.38 285 THR A C 1
ATOM 2332 O O . THR A 1 285 ? -40.139 -5.286 65.040 1.00 94.38 285 THR A O 1
ATOM 2335 N N . PHE A 1 286 ? -38.661 -6.299 63.672 1.00 94.81 286 PHE A N 1
ATOM 2336 C CA . PHE A 1 286 ? -38.796 -7.638 64.247 1.00 94.81 286 PHE A CA 1
ATOM 2337 C C . PHE A 1 286 ? -38.364 -7.677 65.720 1.00 94.81 286 PHE A C 1
ATOM 2339 O O . PHE A 1 286 ? -39.128 -8.129 66.568 1.00 94.81 286 PHE A O 1
ATOM 2346 N N . SER A 1 287 ? -37.197 -7.124 66.049 1.00 94.62 287 SER A N 1
ATOM 2347 C CA . SER A 1 287 ? -36.678 -7.032 67.419 1.00 94.62 287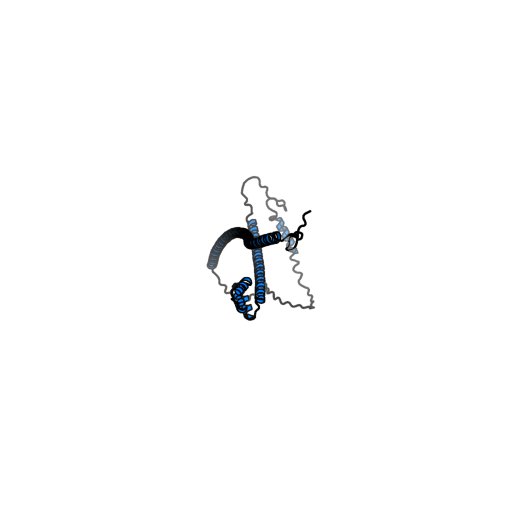 SER A CA 1
ATOM 2348 C C . SER A 1 287 ? -37.642 -6.278 68.343 1.00 94.62 287 SER A C 1
ATOM 2350 O O . SER A 1 287 ? -38.005 -6.775 69.408 1.00 94.62 287 SER A O 1
ATOM 2352 N N . ASN A 1 288 ? -38.181 -5.141 67.887 1.00 92.12 288 ASN A N 1
ATOM 2353 C CA . ASN A 1 288 ? -39.211 -4.401 68.620 1.00 92.12 288 ASN A CA 1
ATOM 2354 C C . ASN A 1 288 ? -40.489 -5.227 68.833 1.00 92.12 288 ASN A C 1
ATOM 2356 O O . ASN A 1 288 ? -41.118 -5.131 69.887 1.00 92.12 288 ASN A O 1
ATOM 2360 N N . SER A 1 289 ? -40.903 -6.019 67.839 1.00 93.62 289 SER A N 1
ATOM 2361 C CA . SER A 1 289 ? -42.063 -6.905 67.975 1.00 93.62 289 SER A CA 1
ATOM 2362 C C . SER A 1 289 ? -41.803 -8.073 68.934 1.00 93.62 289 SER A C 1
ATOM 2364 O O . SER A 1 289 ? -42.678 -8.381 69.739 1.00 93.62 289 SER A O 1
ATOM 2366 N N . SER A 1 290 ? -40.593 -8.644 68.926 1.00 93.31 290 SER A N 1
ATOM 2367 C CA . SER A 1 290 ? -40.164 -9.691 69.862 1.00 93.31 290 SER A CA 1
ATOM 2368 C C . SER A 1 290 ? -40.182 -9.177 71.294 1.00 93.31 290 SER A C 1
ATOM 2370 O O . SER A 1 290 ? -40.827 -9.776 72.140 1.00 93.31 290 SER A O 1
ATOM 2372 N N . ALA A 1 291 ? -39.590 -8.009 71.556 1.00 92.06 291 ALA A N 1
ATOM 2373 C CA . ALA A 1 291 ? -39.593 -7.418 72.892 1.00 92.06 291 ALA A CA 1
ATOM 2374 C C . ALA A 1 291 ? -41.018 -7.159 73.412 1.00 92.06 291 ALA A C 1
ATOM 2376 O O . ALA A 1 291 ? -41.303 -7.340 74.595 1.00 92.06 291 ALA A O 1
ATOM 2377 N N . LYS A 1 292 ? -41.948 -6.746 72.539 1.00 92.75 292 LYS A N 1
ATOM 2378 C CA . LYS A 1 292 ? -43.368 -6.610 72.906 1.00 92.75 292 LYS A CA 1
ATOM 2379 C C . LYS A 1 292 ? -44.003 -7.959 73.247 1.00 92.75 292 LYS A C 1
ATOM 2381 O O . LYS A 1 292 ? -44.765 -8.024 74.208 1.00 92.75 292 LYS A O 1
ATOM 2386 N N . LEU A 1 293 ? -43.698 -9.006 72.482 1.00 92.38 293 LEU A N 1
ATOM 2387 C CA . LEU A 1 293 ? -44.180 -10.362 72.742 1.00 92.38 293 LEU A CA 1
ATOM 2388 C C . LEU A 1 293 ? -43.623 -10.914 74.061 1.00 92.38 293 LEU A C 1
ATOM 2390 O O . LEU A 1 293 ? -44.397 -11.417 74.867 1.00 92.38 293 LEU A O 1
ATOM 2394 N N . ASP A 1 294 ? -42.324 -10.765 74.313 1.00 90.50 294 ASP A N 1
ATOM 2395 C CA . ASP A 1 294 ? -41.674 -11.220 75.548 1.00 90.50 294 ASP A CA 1
ATOM 2396 C C . ASP A 1 294 ? -42.270 -10.527 76.777 1.00 90.50 294 ASP A C 1
ATOM 2398 O O . ASP A 1 294 ? -42.572 -11.180 77.775 1.00 90.50 294 ASP A O 1
ATOM 2402 N N . ASN A 1 295 ? -42.533 -9.218 76.687 1.00 88.56 295 ASN A N 1
ATOM 2403 C CA . ASN A 1 295 ? -43.252 -8.489 77.733 1.00 88.56 295 ASN A CA 1
ATOM 2404 C C . ASN A 1 295 ? -44.670 -9.044 77.952 1.00 88.56 295 ASN A C 1
ATOM 2406 O O . ASN A 1 295 ? -45.113 -9.158 79.092 1.00 88.56 295 ASN A O 1
ATOM 2410 N N . LEU A 1 296 ? -45.385 -9.404 76.881 1.00 87.88 296 LEU A N 1
ATOM 2411 C CA . LEU A 1 296 ? -46.726 -9.987 76.975 1.00 87.88 296 LEU A CA 1
ATOM 2412 C C . LEU A 1 296 ? -46.700 -11.370 77.649 1.00 87.88 296 LEU A C 1
ATOM 2414 O O . LEU A 1 296 ? -47.528 -11.647 78.514 1.00 87.88 296 LEU A O 1
ATOM 2418 N N . LEU A 1 297 ? -45.744 -12.222 77.272 1.00 85.06 297 LEU A N 1
ATOM 2419 C CA . LEU A 1 297 ? -45.566 -13.558 77.844 1.00 85.06 297 LEU A CA 1
ATOM 2420 C C . LEU A 1 297 ? -45.085 -13.497 79.300 1.00 85.06 297 LEU A C 1
ATOM 2422 O O . LEU A 1 297 ? -45.534 -14.290 80.119 1.00 85.06 297 LEU A O 1
ATOM 2426 N N . GLY A 1 298 ? -44.235 -12.531 79.655 1.00 82.81 298 GLY A N 1
ATOM 2427 C CA . GLY A 1 298 ? -43.801 -12.306 81.037 1.00 82.81 298 GLY A CA 1
ATOM 2428 C C . GLY A 1 298 ? -44.929 -11.862 81.977 1.00 82.81 298 GLY A C 1
ATOM 2429 O O . GLY A 1 298 ? -44.856 -12.099 83.180 1.00 82.81 298 GLY A O 1
ATOM 2430 N N . LEU A 1 299 ? -45.995 -11.260 81.439 1.00 79.94 299 LEU A N 1
ATOM 2431 C CA . LEU A 1 299 ? -47.220 -10.941 82.182 1.00 79.94 299 LEU A CA 1
ATOM 2432 C C . LEU A 1 299 ? -48.168 -12.146 82.319 1.00 79.94 299 LEU A C 1
ATOM 2434 O O . LEU A 1 299 ? -49.182 -12.057 83.017 1.00 79.94 299 LEU A O 1
ATOM 2438 N N . GLN A 1 300 ? -47.876 -13.268 81.655 1.00 71.50 300 GLN A N 1
ATOM 2439 C CA . GLN A 1 300 ? -48.710 -14.459 81.703 1.00 71.50 300 GLN A CA 1
ATOM 2440 C C . GLN A 1 300 ? -48.496 -15.204 83.026 1.00 71.50 300 GLN A C 1
ATOM 2442 O O . GLN A 1 300 ? -47.379 -15.501 83.446 1.00 71.50 300 GLN A O 1
ATOM 2447 N N . ARG A 1 301 ? -49.601 -15.500 83.708 1.00 65.12 301 ARG A N 1
ATOM 2448 C CA . ARG A 1 301 ? -49.599 -16.123 85.032 1.00 65.12 301 ARG A CA 1
ATOM 2449 C C . ARG A 1 301 ? -49.043 -17.550 84.966 1.00 65.12 301 ARG A C 1
ATOM 2451 O O . ARG A 1 301 ? -49.469 -18.332 84.116 1.00 65.12 301 ARG A O 1
ATOM 2458 N N . CYS A 1 302 ? -48.127 -17.906 85.871 1.00 61.09 302 CYS A N 1
ATOM 2459 C CA . CYS A 1 302 ? -47.609 -19.273 85.972 1.00 61.09 302 CYS A CA 1
ATOM 2460 C C . CYS A 1 302 ? -48.762 -20.271 86.153 1.00 61.09 302 CYS A C 1
ATOM 2462 O O . CYS A 1 302 ? -49.622 -20.081 87.007 1.00 61.09 302 CYS A O 1
ATOM 2464 N N . VAL A 1 303 ? -48.753 -21.369 85.390 1.00 60.47 303 VAL A N 1
ATOM 2465 C CA . VAL A 1 303 ? -49.812 -22.405 85.375 1.00 60.47 303 VAL A CA 1
ATOM 2466 C C . VAL A 1 303 ? -50.055 -23.045 86.760 1.00 60.47 303 VAL A C 1
ATOM 2468 O O . VAL A 1 303 ? -51.105 -23.634 87.000 1.00 60.47 303 VAL A O 1
ATOM 2471 N N . PHE A 1 304 ? -49.118 -22.891 87.699 1.00 57.75 304 PHE A N 1
ATOM 2472 C CA . PHE A 1 304 ? -49.222 -23.385 89.078 1.00 57.75 304 PHE A CA 1
ATOM 2473 C C . PHE A 1 304 ? -49.724 -22.345 90.092 1.00 57.75 304 PHE A C 1
ATOM 2475 O O . PHE A 1 304 ? -49.921 -22.686 91.257 1.00 57.75 304 PHE A O 1
ATOM 2482 N N . ASP A 1 305 ? -49.949 -21.101 89.669 1.00 55.94 305 ASP A N 1
ATOM 2483 C CA . ASP A 1 305 ? -50.406 -20.012 90.528 1.00 55.94 305 ASP A CA 1
ATOM 2484 C C . ASP A 1 305 ? -51.929 -20.121 90.732 1.00 55.94 305 ASP A C 1
ATOM 2486 O O . ASP A 1 305 ? -52.738 -19.521 90.021 1.00 55.94 305 ASP A O 1
ATOM 2490 N N . LYS A 1 306 ? -52.338 -20.978 91.677 1.00 58.72 306 LYS A N 1
ATOM 2491 C CA . LYS A 1 306 ? -53.741 -21.344 91.960 1.00 58.72 306 LYS A CA 1
ATOM 2492 C C . LYS A 1 306 ? -54.544 -20.267 92.706 1.00 58.72 306 LYS A C 1
ATOM 2494 O O . LYS A 1 306 ? -55.502 -20.591 93.393 1.00 58.72 306 LYS A O 1
ATOM 2499 N N . ALA A 1 307 ? -54.227 -18.986 92.565 1.00 61.50 307 ALA A N 1
ATOM 2500 C CA . ALA A 1 307 ? -55.033 -17.920 93.158 1.00 61.50 307 ALA A CA 1
ATOM 2501 C C . ALA A 1 307 ? -56.067 -17.390 92.147 1.00 61.50 307 ALA A C 1
ATOM 2503 O O . ALA A 1 307 ? -55.844 -16.409 91.437 1.00 61.50 307 ALA A O 1
ATOM 2504 N N . GLY A 1 308 ? -57.218 -18.056 92.070 1.00 59.94 308 GLY A N 1
ATOM 2505 C CA . GLY A 1 308 ? -58.407 -17.593 91.348 1.00 59.94 308 GLY A CA 1
ATOM 2506 C C . GLY A 1 308 ? -59.591 -17.405 92.295 1.00 59.94 308 GLY A C 1
ATOM 2507 O O . GLY A 1 308 ? -59.572 -17.922 93.411 1.00 59.94 308 GLY A O 1
ATOM 2508 N N . LEU A 1 309 ? -60.619 -16.675 91.847 1.00 51.44 309 LEU A N 1
ATOM 2509 C CA . LEU A 1 309 ? -61.901 -16.541 92.553 1.00 51.44 309 LEU A CA 1
ATOM 2510 C C . LEU A 1 309 ? -62.403 -17.931 92.986 1.00 51.44 309 LEU A C 1
ATOM 2512 O O . LEU A 1 309 ? -62.799 -18.731 92.142 1.00 51.44 309 LEU A O 1
ATOM 2516 N N . GLY A 1 310 ? -62.342 -18.208 94.293 1.00 60.22 310 GLY A N 1
ATOM 2517 C CA . GLY A 1 310 ? -62.753 -19.477 94.905 1.00 60.22 310 GLY A CA 1
ATOM 2518 C C . GLY A 1 310 ? -61.639 -20.330 95.529 1.00 60.22 310 GLY A C 1
ATOM 2519 O O . GLY A 1 310 ? -61.953 -21.396 96.050 1.00 60.22 310 GLY A O 1
ATOM 2520 N N . PHE A 1 311 ? -60.366 -19.914 95.499 1.00 57.66 311 PHE A N 1
ATOM 2521 C CA . PHE A 1 311 ? -59.287 -20.657 96.165 1.00 57.66 311 PHE A CA 1
ATOM 2522 C C . PHE A 1 311 ? -59.001 -20.099 97.569 1.00 57.66 311 PHE A C 1
ATOM 2524 O O . PHE A 1 311 ? -58.430 -19.019 97.709 1.00 57.66 311 PHE A O 1
ATOM 2531 N N . GLU A 1 312 ? -59.407 -20.833 98.606 1.00 60.50 312 GLU A N 1
ATOM 2532 C CA . GLU A 1 312 ? -59.081 -20.537 100.006 1.00 60.50 312 GLU A CA 1
ATOM 2533 C C . GLU A 1 312 ? -57.812 -21.293 100.423 1.00 60.50 312 GLU A C 1
ATOM 2535 O O . GLU A 1 312 ? -57.785 -22.524 100.473 1.00 60.50 312 GLU A O 1
ATOM 2540 N N . GLU A 1 313 ? -56.745 -20.555 100.735 1.00 55.88 313 GLU A N 1
ATOM 2541 C CA . GLU A 1 313 ? -55.553 -21.121 101.370 1.00 55.88 313 GLU A CA 1
ATOM 2542 C C . GLU A 1 313 ? -55.869 -21.515 102.820 1.00 55.88 313 GLU A C 1
ATOM 2544 O O . GLU A 1 313 ? -56.055 -20.661 103.691 1.00 55.88 313 GLU A O 1
ATOM 2549 N N . MET A 1 314 ? -55.903 -22.821 103.096 1.00 57.69 314 MET A N 1
ATOM 2550 C CA . MET A 1 314 ? -55.955 -23.334 104.465 1.00 57.69 314 MET A CA 1
ATOM 2551 C C . MET A 1 314 ? -54.598 -23.119 105.146 1.00 57.69 314 MET A C 1
ATOM 2553 O O . MET A 1 314 ? -53.598 -23.728 104.766 1.00 57.69 314 MET A O 1
ATOM 2557 N N . LYS A 1 315 ? -54.573 -22.250 106.162 1.00 46.72 315 LYS A N 1
ATOM 2558 C CA . LYS A 1 315 ? -53.423 -22.057 107.054 1.00 46.72 315 LYS A CA 1
ATOM 2559 C C . LYS A 1 315 ? -53.384 -23.190 108.085 1.00 46.72 315 LYS A C 1
ATOM 2561 O O . LYS A 1 315 ? -54.291 -23.268 108.910 1.00 46.72 315 LYS A O 1
ATOM 2566 N N . ASN A 1 316 ? -52.339 -24.016 108.036 1.00 48.03 316 ASN A N 1
ATOM 2567 C CA . ASN A 1 316 ? -51.929 -24.911 109.125 1.00 48.03 316 ASN A CA 1
ATOM 2568 C C . ASN A 1 316 ? -50.735 -24.310 109.863 1.00 48.03 316 ASN A C 1
ATOM 2570 O O . ASN A 1 316 ? -49.838 -23.781 109.167 1.00 48.03 316 ASN A O 1
#

Solvent-accessible surface area (backbone atoms only — not comparable to full-atom values): 19471 Å² total; per-residue (Å²): 106,71,70,60,53,54,56,36,44,76,68,76,52,79,77,57,67,38,59,53,52,54,50,54,60,70,70,53,60,80,90,43,47,70,61,49,51,53,47,65,72,74,41,62,59,77,76,57,56,68,68,61,51,52,50,56,49,54,53,50,53,54,54,50,55,51,51,53,54,51,51,51,52,52,52,52,50,53,51,52,52,50,52,53,52,51,54,52,53,54,50,54,55,53,62,71,69,65,67,81,80,82,77,92,78,93,83,84,81,88,76,67,55,56,12,86,84,78,72,44,66,77,44,53,66,94,72,42,76,71,59,65,66,58,56,73,70,58,63,70,66,65,67,68,67,79,80,77,83,86,88,80,90,77,91,84,86,88,82,89,81,88,82,93,75,92,71,86,74,79,58,75,91,70,64,76,77,74,85,68,83,68,80,77,76,78,71,51,71,67,59,52,50,50,52,50,53,53,51,49,54,50,49,51,54,52,51,53,50,51,55,51,51,53,51,50,52,55,51,52,54,52,52,52,52,50,53,50,51,52,51,51,52,52,51,52,51,52,51,54,51,49,54,52,52,52,52,52,52,52,53,51,51,55,50,50,52,52,52,50,52,52,51,54,52,50,55,51,52,53,52,52,48,53,49,50,53,52,48,52,54,51,49,53,53,49,52,54,50,48,55,53,48,52,56,55,57,71,70,51,76,60,95,80,65,72,81,50,101,88,57,79,84,82,85,128

Mean predicted aligned error: 23.31 Å

pLDDT: mean 74.83, std 20.29, range [31.11, 97.38]

Sequence (316 aa):
LTTITNSLKNLAKSYPNQELVRKILRCLPKSWTPKVTAIEEAKDLSTLPLEQLLGSLMTHETTMKNHENVEVKKKNQSLLELQRKIVKVMKMEMWHLSLPKSKDEESSKREEPTCYECKKPGHFKKECPNLKKKQFKKNNEYFKKKKAMVATWSDNDPSSSEEESDEEVAHIAYMAIEDEEENEVKYSFDELQNAYENLYVEYESVYLKNKCLKKNVISMSKEMESLKNENSEHINEIESLKDKSSFYMNEIEILNVSSKLSIDFMEENEKLKLENDALKKSFSTFSNSSAKLDNLLGLQRCVFDKAGLGFEEMKN

Foldseek 3Di:
DVVVQVVCVVVVDHDQQLVVLVVVLVPDDPVCVVVSVCPVVVDDSNPDDPVNVVVSVVVVVVVVVVVVVVVVVVVVVVVVVVVVVVVVVVVVVVVVPPDDDDDDDDDDDDDFDAEPPPRHGDDYVVPDPVVVVVVVVPVVVVVVPVPPPPDDDDDDDDDDDDDDDDDPPPPPVPPDPPCPPDPPPPDDPVNVVVVVVVVVVVVVVVVVVVVVVVVVVVVVVVVVVVVVVVVVVVVVVVVVVVVVVVVVVVVVVVVVVVVVVVVVVVVVVVVVVVVVVVVVVVVVVVVVVVVVVVVVVVPDDDPPPPDDDPDDDDDD

Radius of gyration: 57.6 Å; Cα contacts (8 Å, |Δi|>4): 51; chains: 1; bounding box: 144×62×177 Å

Organism: Cephalotus follicularis (NCBI:txid3775)

InterPro domains:
  IPR001878 Zinc finger, CCHC-type [PF00098] (114-130)
  IPR001878 Zinc finger, CCHC-type [PS50158] (115-130)
  IPR001878 Zinc finger, CCHC-type [SM00343] (114-130)
  IPR036875 Zinc finger, CCHC-type superfamily [SSF57756] (104-135)